Protein 4MHV (pdb70)

B-factor: mean 93.55, std 21.76, range [57.17, 167.99]

CATH classification: 1.10.150.50

Sequence (190 aa):
AVMSQALKATFSGFKKEQRRLGIPKNPWLWSEQQVCQWLLWATNEFSLVNVNLQRFGMNGQMLCNLGKERFLELAPDFVGDILWEHLEQMIKENMKAVMSQALKATFSGFKKEQRRLGIPKNPWLWSEQQVCQWLLWATNEFSLVNVNLQRFGMNNGQMLCNLGKERFLELAPDFVGDILWEHLEQMIKEN

Structure (mmCIF, N/CA/C/O backbone):
data_4MHV
#
_entry.id   4MHV
#
_cell.length_a   64.440
_cell.length_b   64.440
_cell.length_c   263.710
_cell.angle_alpha   90.00
_cell.angle_beta   90.00
_cell.angle_gamma   120.00
#
_symmetry.space_group_name_H-M   'P 61 2 2'
#
loop_
_entity.id
_entity.type
_entity.pdbx_description
1 polymer 'Protein C-ets-2'
2 non-polymer 'CALCIUM ION'
3 non-polymer GLYCEROL
4 non-polymer 'ACETATE ION'
5 water water
#
loop_
_atom_site.group_PDB
_atom_site.id
_atom_site.type_symbol
_atom_site.label_atom_id
_atom_site.label_alt_id
_atom_site.label_comp_id
_atom_site.label_asym_id
_atom_site.label_entity_id
_atom_site.label_seq_id
_atom_site.pdbx_PDB_ins_code
_atom_site.Cartn_x
_atom_site.Cartn_y
_atom_site.Cartn_z
_atom_site.occupancy
_atom_site.B_iso_or_equiv
_atom_site.auth_seq_id
_atom_site.auth_comp_id
_atom_site.auth_asym_id
_atom_site.auth_atom_id
_atom_site.pdbx_PDB_model_num
ATOM 1 N N . ALA A 1 4 ? 46.884 21.337 28.861 1.00 144.78 77 ALA A N 1
ATOM 2 C CA . ALA A 1 4 ? 48.290 21.461 29.245 1.00 147.43 77 ALA A CA 1
ATOM 3 C C . ALA A 1 4 ? 49.002 22.545 28.421 1.00 151.70 77 ALA A C 1
ATOM 4 O O . ALA A 1 4 ? 49.181 23.653 28.922 1.00 150.53 77 ALA A O 1
ATOM 6 N N . VAL A 1 5 ? 49.421 22.223 27.174 1.00 151.06 78 VAL A N 1
ATOM 7 C CA . VAL A 1 5 ? 50.062 23.160 26.246 1.00 152.26 78 VAL A CA 1
ATOM 8 C C . VAL A 1 5 ? 48.953 23.930 25.515 1.00 155.20 78 VAL A C 1
ATOM 9 O O . VAL A 1 5 ? 49.033 25.156 25.371 1.00 154.63 78 VAL A O 1
ATOM 11 N N . MET A 1 6 ? 47.887 23.198 25.112 1.00 153.85 79 MET A N 1
ATOM 12 C CA . MET A 1 6 ? 46.712 23.754 24.446 1.00 154.04 79 MET A CA 1
ATOM 13 C C . MET A 1 6 ? 45.966 24.643 25.416 1.00 157.43 79 MET A C 1
ATOM 14 O O . MET A 1 6 ? 45.593 25.744 25.034 1.00 156.86 79 MET A O 1
ATOM 16 N N . SER A 1 7 ? 45.775 24.190 26.674 1.00 154.11 80 SER A N 1
ATOM 17 C CA . SER A 1 7 ? 45.085 24.959 27.715 1.00 147.79 80 SER A CA 1
ATOM 18 C C . SER A 1 7 ? 45.808 26.268 28.050 1.00 151.13 80 SER A C 1
ATOM 19 O O . SER A 1 7 ? 45.149 27.291 28.232 1.00 146.11 80 SER A O 1
ATOM 22 N N . GLN A 1 8 ? 47.153 26.239 28.096 1.00 153.54 81 GLN A N 1
ATOM 23 C CA . GLN A 1 8 ? 47.995 27.405 28.371 1.00 154.85 81 GLN A CA 1
ATOM 24 C C . GLN A 1 8 ? 47.864 28.448 27.255 1.00 158.65 81 GLN A C 1
ATOM 25 O O . GLN A 1 8 ? 47.622 29.628 27.526 1.00 155.33 81 GLN A O 1
ATOM 27 N N . ALA A 1 9 ? 47.980 27.990 26.008 1.00 159.27 82 ALA A N 1
ATOM 28 C CA . ALA A 1 9 ? 47.899 28.821 24.822 1.00 160.50 82 ALA A CA 1
ATOM 29 C C . ALA A 1 9 ? 46.536 29.511 24.633 1.00 159.30 82 ALA A C 1
ATOM 30 O O . ALA A 1 9 ? 46.472 30.701 24.314 1.00 158.57 82 ALA A O 1
ATOM 32 N N . LEU A 1 10 ? 45.453 28.746 24.831 1.00 151.60 83 LEU A N 1
ATOM 33 C CA . LEU A 1 10 ? 44.088 29.229 24.665 1.00 145.35 83 LEU A CA 1
ATOM 34 C C . LEU A 1 10 ? 43.663 30.132 25.805 1.00 143.16 83 LEU A C 1
ATOM 35 O O . LEU A 1 10 ? 42.706 30.893 25.653 1.00 138.82 83 LEU A O 1
ATOM 37 N N . LYS A 1 11 ? 44.369 30.062 26.952 1.00 140.09 84 LYS A N 1
ATOM 38 C CA . LYS A 1 11 ? 44.132 30.901 28.132 1.00 135.56 84 LYS A CA 1
ATOM 39 C C . LYS A 1 11 ? 44.408 32.352 27.813 1.00 139.11 84 LYS A C 1
ATOM 40 O O . LYS A 1 11 ? 43.764 33.203 28.407 1.00 134.76 84 LYS A O 1
ATOM 42 N N . ALA A 1 12 ? 45.314 32.647 26.863 1.00 140.71 85 ALA A N 1
ATOM 43 C CA . ALA A 1 12 ? 45.623 34.016 26.436 1.00 142.74 85 ALA A CA 1
ATOM 44 C C . ALA A 1 12 ? 44.406 34.772 25.844 1.00 141.93 85 ALA A C 1
ATOM 45 O O . ALA A 1 12 ? 44.310 35.979 26.053 1.00 142.35 85 ALA A O 1
ATOM 47 N N . THR A 1 13 ? 43.495 34.078 25.105 1.00 133.70 86 THR A N 1
ATOM 48 C CA . THR A 1 13 ? 42.294 34.684 24.489 1.00 129.31 86 THR A CA 1
ATOM 49 C C . THR A 1 13 ? 41.217 35.039 25.524 1.00 124.92 86 THR A C 1
ATOM 50 O O . THR A 1 13 ? 40.334 35.839 25.226 1.00 122.42 86 THR A O 1
ATOM 54 N N . PHE A 1 14 ? 41.288 34.446 26.730 1.00 118.42 87 PHE A N 1
ATOM 55 C CA . PHE A 1 14 ? 40.361 34.725 27.848 1.00 112.12 87 PHE A CA 1
ATOM 56 C C . PHE A 1 14 ? 40.369 36.190 28.255 1.00 113.70 87 PHE A C 1
ATOM 57 O O . PHE A 1 14 ? 39.345 36.673 28.714 1.00 109.93 87 PHE A O 1
ATOM 65 N N . SER A 1 15 ? 41.509 36.900 28.042 1.00 113.79 88 SER A N 1
ATOM 66 C CA . SER A 1 15 ? 41.692 38.335 28.243 1.00 115.02 88 SER A CA 1
ATOM 67 C C . SER A 1 15 ? 40.618 39.118 27.461 1.00 117.36 88 SER A C 1
ATOM 68 O O . SER A 1 15 ? 40.163 40.154 27.941 1.00 117.47 88 SER A O 1
ATOM 71 N N . GLY A 1 16 ? 40.233 38.589 26.285 1.00 111.63 89 GLY A N 1
ATOM 72 C CA . GLY A 1 16 ? 39.220 39.128 25.386 1.00 109.88 89 GLY A CA 1
ATOM 73 C C . GLY A 1 16 ? 37.866 39.329 26.029 1.00 106.96 89 GLY A C 1
ATOM 74 O O . GLY A 1 16 ? 37.178 40.298 25.715 1.00 107.67 89 GLY A O 1
ATOM 75 N N . PHE A 1 17 ? 37.490 38.447 26.963 1.00 97.76 90 PHE A N 1
ATOM 76 C CA . PHE A 1 17 ? 36.217 38.533 27.651 1.00 92.76 90 PHE A CA 1
ATOM 77 C C . PHE A 1 17 ? 36.091 39.786 28.522 1.00 98.47 90 PHE A C 1
ATOM 78 O O . PHE A 1 17 ? 34.975 40.261 28.718 1.00 97.00 90 PHE A O 1
ATOM 86 N N . LYS A 1 18 ? 37.226 40.353 28.997 1.00 97.59 91 LYS A N 1
ATOM 87 C CA . LYS A 1 18 ? 37.253 41.582 29.798 1.00 98.69 91 LYS A CA 1
ATOM 88 C C . LYS A 1 18 ? 36.647 42.763 29.034 1.00 103.78 91 LYS A C 1
ATOM 89 O O . LYS A 1 18 ? 35.922 43.548 29.641 1.00 103.16 91 LYS A O 1
ATOM 93 N N . LYS A 1 19 ? 36.900 42.853 27.700 1.00 102.33 92 LYS A N 1
ATOM 94 C CA . LYS A 1 19 ? 36.344 43.875 26.796 1.00 104.94 92 LYS A CA 1
ATOM 95 C C . LYS A 1 19 ? 34.830 43.673 26.666 1.00 104.69 92 LYS A C 1
ATOM 96 O O . LYS A 1 19 ? 34.086 44.657 26.660 1.00 106.39 92 LYS A O 1
ATOM 98 N N . GLU A 1 20 ? 34.380 42.393 26.614 1.00 95.49 93 GLU A N 1
ATOM 99 C CA . GLU A 1 20 ? 32.972 41.989 26.551 1.00 91.39 93 GLU A CA 1
ATOM 100 C C . GLU A 1 20 ? 32.220 42.333 27.843 1.00 92.03 93 GLU A C 1
ATOM 101 O O . GLU A 1 20 ? 31.044 42.699 27.769 1.00 91.46 93 GLU A O 1
ATOM 107 N N . GLN A 1 21 ? 32.888 42.191 29.018 1.00 85.98 94 GLN A N 1
ATOM 108 C CA . GLN A 1 21 ? 32.317 42.488 30.335 1.00 83.44 94 GLN A CA 1
ATOM 109 C C . GLN A 1 21 ? 32.043 43.972 30.473 1.00 91.65 94 GLN A C 1
ATOM 110 O O . GLN A 1 21 ? 30.968 44.331 30.933 1.00 90.83 94 GLN A O 1
ATOM 116 N N . ARG A 1 22 ? 32.977 44.835 30.020 1.00 93.61 95 ARG A N 1
ATOM 117 C CA . ARG A 1 22 ? 32.810 46.295 30.026 1.00 98.70 95 ARG A CA 1
ATOM 118 C C . ARG A 1 22 ? 31.643 46.664 29.079 1.00 103.17 95 ARG A C 1
ATOM 119 O O . ARG A 1 22 ? 30.796 47.489 29.431 1.00 105.23 95 ARG A O 1
ATOM 127 N N . ARG A 1 23 ? 31.602 46.021 27.896 1.00 97.16 96 ARG A N 1
ATOM 128 C CA . ARG A 1 23 ? 30.606 46.203 26.841 1.00 97.54 96 ARG A CA 1
ATOM 129 C C . ARG A 1 23 ? 29.173 45.965 27.326 1.00 98.54 96 ARG A C 1
ATOM 130 O O . ARG A 1 23 ? 28.331 46.859 27.188 1.00 100.83 96 ARG A O 1
ATOM 138 N N . LEU A 1 24 ? 28.902 44.757 27.883 1.00 89.39 97 LEU A N 1
ATOM 139 C CA . LEU A 1 24 ? 27.570 44.322 28.330 1.00 85.53 97 LEU A CA 1
ATOM 140 C C . LEU A 1 24 ? 27.269 44.563 29.815 1.00 90.51 97 LEU A C 1
ATOM 141 O O . LEU A 1 24 ? 26.262 44.059 30.334 1.00 89.36 97 LEU A O 1
ATOM 146 N N . GLY A 1 25 ? 28.126 45.336 30.474 1.00 89.19 98 GLY A N 1
ATOM 147 C CA . GLY A 1 25 ? 27.995 45.646 31.895 1.00 89.43 98 GLY A CA 1
ATOM 148 C C . GLY A 1 25 ? 28.019 44.422 32.794 1.00 88.66 98 GLY A C 1
ATOM 149 O O . GLY A 1 25 ? 27.307 44.378 33.796 1.00 88.27 98 GLY A O 1
ATOM 150 N N . ILE A 1 26 ? 28.798 43.401 32.415 1.00 82.52 99 ILE A N 1
ATOM 151 C CA . ILE A 1 26 ? 28.939 42.174 33.192 1.00 79.05 99 ILE A CA 1
ATOM 152 C C . ILE A 1 26 ? 29.954 42.453 34.320 1.00 85.28 99 ILE A C 1
ATOM 153 O O . ILE A 1 26 ? 31.066 42.916 34.028 1.00 87.51 99 ILE A O 1
ATOM 158 N N . PRO A 1 27 ? 29.608 42.195 35.607 1.00 81.22 100 PRO A N 1
ATOM 159 C CA . PRO A 1 27 ? 30.599 42.421 36.678 1.00 82.51 100 PRO A CA 1
ATOM 160 C C . PRO A 1 27 ? 31.816 41.506 36.535 1.00 83.90 100 PRO A C 1
ATOM 161 O O . PRO A 1 27 ? 31.721 40.422 35.961 1.00 79.83 100 PRO A O 1
ATOM 165 N N . LYS A 1 28 ? 32.971 41.986 37.006 1.00 83.50 101 LYS A N 1
ATOM 166 C CA . LYS A 1 28 ? 34.242 41.274 36.923 1.00 83.58 101 LYS A CA 1
ATOM 167 C C . LYS A 1 28 ? 34.173 39.955 37.706 1.00 85.49 101 LYS A C 1
ATOM 168 O O . LYS A 1 28 ? 34.648 38.932 37.231 1.00 85.33 101 LYS A O 1
ATOM 172 N N . ASN A 1 29 ? 33.509 39.979 38.869 1.00 82.77 102 ASN A N 1
ATOM 173 C CA . ASN A 1 29 ? 33.324 38.835 39.769 1.00 79.27 102 ASN A CA 1
ATOM 174 C C . ASN A 1 29 ? 32.079 38.023 39.388 1.00 77.01 102 ASN A C 1
ATOM 175 O O . ASN A 1 29 ? 30.968 38.554 39.432 1.00 75.19 102 ASN A O 1
ATOM 180 N N . PRO A 1 30 ? 32.254 36.736 38.993 1.00 71.33 103 PRO A N 1
ATOM 181 C CA . PRO A 1 30 ? 31.100 35.933 38.562 1.00 68.79 103 PRO A CA 1
ATOM 182 C C . PRO A 1 30 ? 30.050 35.649 39.637 1.00 70.62 103 PRO A C 1
ATOM 183 O O . PRO A 1 30 ? 28.917 35.362 39.282 1.00 68.91 103 PRO A O 1
ATOM 187 N N . TRP A 1 31 ? 30.396 35.780 40.934 1.00 67.54 104 TRP A N 1
ATOM 188 C CA . TRP A 1 31 ? 29.471 35.556 42.045 1.00 67.33 104 TRP A CA 1
ATOM 189 C C . TRP A 1 31 ? 28.271 36.505 41.924 1.00 74.64 104 TRP A C 1
ATOM 190 O O . TRP A 1 31 ? 27.138 36.154 42.256 1.00 75.53 104 TRP A O 1
ATOM 201 N N . LEU A 1 32 ? 28.538 37.692 41.375 1.00 71.54 105 LEU A N 1
ATOM 202 C CA . LEU A 1 32 ? 27.593 38.768 41.191 1.00 71.28 105 LEU A CA 1
ATOM 203 C C . LEU A 1 32 ? 26.676 38.627 39.991 1.00 76.03 105 LEU A C 1
ATOM 204 O O . LEU A 1 32 ? 25.695 39.356 39.926 1.00 78.99 105 LEU A O 1
ATOM 209 N N . TRP A 1 33 ? 26.992 37.734 39.026 1.00 69.50 106 TRP A N 1
ATOM 210 C CA . TRP A 1 33 ? 26.251 37.569 37.778 1.00 66.09 106 TRP A CA 1
ATOM 211 C C . TRP A 1 33 ? 24.789 37.165 37.871 1.00 70.48 106 TRP A C 1
ATOM 212 O O . TRP A 1 33 ? 24.432 36.252 38.607 1.00 69.76 106 TRP A O 1
ATOM 223 N N . SER A 1 34 ? 23.960 37.770 37.001 1.00 69.84 107 SER A N 1
ATOM 224 C CA . SER A 1 34 ? 22.549 37.417 36.813 1.00 69.55 107 SER A CA 1
ATOM 225 C C . SER A 1 34 ? 22.522 36.161 35.909 1.00 71.09 107 SER A C 1
ATOM 226 O O . SER A 1 34 ? 23.565 35.773 35.355 1.00 69.17 107 SER A O 1
ATOM 229 N N . GLU A 1 35 ? 21.337 35.533 35.772 1.00 67.42 108 GLU A N 1
ATOM 230 C CA . GLU A 1 35 ? 21.124 34.371 34.907 1.00 65.99 108 GLU A CA 1
ATOM 231 C C . GLU A 1 35 ? 21.428 34.776 33.443 1.00 68.41 108 GLU A C 1
ATOM 232 O O . GLU A 1 35 ? 21.915 33.933 32.681 1.00 68.43 108 GLU A O 1
ATOM 238 N N . GLN A 1 36 ? 21.177 36.073 33.076 1.00 65.54 109 GLN A N 1
ATOM 239 C CA . GLN A 1 36 ? 21.416 36.634 31.725 1.00 65.29 109 GLN A CA 1
ATOM 240 C C . GLN A 1 36 ? 22.908 36.809 31.482 1.00 70.53 109 GLN A C 1
ATOM 241 O O . GLN A 1 36 ? 23.377 36.461 30.399 1.00 69.65 109 GLN A O 1
ATOM 247 N N . GLN A 1 37 ? 23.671 37.261 32.514 1.00 67.31 110 GLN A N 1
ATOM 248 C CA . GLN A 1 37 ? 25.120 37.452 32.407 1.00 66.25 110 GLN A CA 1
ATOM 249 C C . GLN A 1 37 ? 25.863 36.112 32.305 1.00 70.01 110 GLN A C 1
ATOM 250 O O . GLN A 1 37 ? 26.891 36.034 31.618 1.00 69.85 110 GLN A O 1
ATOM 256 N N . VAL A 1 38 ? 25.298 35.038 32.897 1.00 66.35 111 VAL A N 1
ATOM 257 C CA . VAL A 1 38 ? 25.846 33.682 32.743 1.00 65.65 111 VAL A CA 1
ATOM 258 C C . VAL A 1 38 ? 25.660 33.304 31.242 1.00 73.11 111 VAL A C 1
ATOM 259 O O . VAL A 1 38 ? 26.627 32.909 30.592 1.00 73.08 111 VAL A O 1
ATOM 263 N N . CYS A 1 39 ? 24.441 33.515 30.692 1.00 73.65 112 CYS A N 1
ATOM 264 C CA . CYS A 1 39 ? 24.106 33.273 29.278 1.00 76.50 112 CYS A CA 1
ATOM 265 C C . CYS A 1 39 ? 25.051 34.075 28.356 1.00 76.55 112 CYS A C 1
ATOM 266 O O . CYS A 1 39 ? 25.631 33.493 27.448 1.00 77.52 112 CYS A O 1
ATOM 269 N N . GLN A 1 40 ? 25.276 35.373 28.660 1.00 69.53 113 GLN A N 1
ATOM 270 C CA . GLN A 1 40 ? 26.174 36.253 27.913 1.00 69.26 113 GLN A CA 1
ATOM 271 C C . GLN A 1 40 ? 27.593 35.709 27.821 1.00 73.52 113 GLN A C 1
ATOM 272 O O . GLN A 1 40 ? 28.155 35.681 26.719 1.00 75.87 113 GLN A O 1
ATOM 278 N N . TRP A 1 41 ? 28.147 35.209 28.956 1.00 68.38 114 TRP A N 1
ATOM 279 C CA . TRP A 1 41 ? 29.477 34.597 29.009 1.00 67.87 114 TRP A CA 1
ATOM 280 C C . TRP A 1 41 ? 29.547 33.411 28.053 1.00 71.94 114 TRP A C 1
ATOM 281 O O . TRP A 1 41 ? 30.468 33.330 27.229 1.00 73.04 114 TRP A O 1
ATOM 292 N N . LEU A 1 42 ? 28.535 32.536 28.107 1.00 67.92 115 LEU A N 1
ATOM 293 C CA . LEU A 1 42 ? 28.440 31.371 27.234 1.00 69.34 115 LEU A CA 1
ATOM 294 C C . LEU A 1 42 ? 28.242 31.731 25.763 1.00 77.54 115 LEU A C 1
ATOM 295 O O . LEU A 1 42 ? 28.695 30.981 24.881 1.00 81.06 115 LEU A O 1
ATOM 300 N N . LEU A 1 43 ? 27.596 32.885 25.480 1.00 73.65 116 LEU A N 1
ATOM 301 C CA . LEU A 1 43 ? 27.396 33.331 24.095 1.00 75.06 116 LEU A CA 1
ATOM 302 C C . LEU A 1 43 ? 28.705 33.878 23.543 1.00 80.57 116 LEU A C 1
ATOM 303 O O . LEU A 1 43 ? 28.978 33.689 22.364 1.00 81.99 116 LEU A O 1
ATOM 308 N N . TRP A 1 44 ? 29.510 34.566 24.396 1.00 77.95 117 TRP A N 1
ATOM 309 C CA . TRP A 1 44 ? 30.816 35.116 24.012 1.00 81.35 117 TRP A CA 1
ATOM 310 C C . TRP A 1 44 ? 31.721 33.964 23.575 1.00 88.28 117 TRP A C 1
ATOM 311 O O . TRP A 1 44 ? 32.318 34.031 22.504 1.00 93.23 117 TRP A O 1
ATOM 322 N N . ALA A 1 45 ? 31.732 32.880 24.356 1.00 82.08 118 ALA A N 1
ATOM 323 C CA . ALA A 1 45 ? 32.515 31.677 24.105 1.00 83.19 118 ALA A CA 1
ATOM 324 C C . ALA A 1 45 ? 32.027 30.936 22.860 1.00 89.46 118 ALA A C 1
ATOM 325 O O . ALA A 1 45 ? 32.857 30.465 22.074 1.00 94.02 118 ALA A O 1
ATOM 327 N N . THR A 1 46 ? 30.697 30.856 22.652 1.00 83.16 119 THR A N 1
ATOM 328 C CA . THR A 1 46 ? 30.091 30.230 21.454 1.00 84.88 119 THR A CA 1
ATOM 329 C C . THR A 1 46 ? 30.626 30.933 20.173 1.00 91.84 119 THR A C 1
ATOM 330 O O . THR A 1 46 ? 31.005 30.265 19.201 1.00 94.14 119 THR A O 1
ATOM 334 N N . ASN A 1 47 ? 30.690 32.268 20.197 1.00 87.36 120 ASN A N 1
ATOM 335 C CA . ASN A 1 47 ? 31.224 33.002 19.072 1.00 91.36 120 ASN A CA 1
ATOM 336 C C . ASN A 1 47 ? 32.754 32.878 18.939 1.00 102.15 120 ASN A C 1
ATOM 337 O O . ASN A 1 47 ? 33.255 32.567 17.853 1.00 107.93 120 ASN A O 1
ATOM 342 N N . GLU A 1 48 ? 33.478 33.131 20.047 1.00 98.42 121 GLU A N 1
ATOM 343 C CA . GLU A 1 48 ? 34.933 33.113 20.166 1.00 101.51 121 GLU A CA 1
ATOM 344 C C . GLU A 1 48 ? 35.566 31.796 19.718 1.00 109.70 121 GLU A C 1
ATOM 345 O O . GLU A 1 48 ? 36.595 31.811 19.033 1.00 113.58 121 GLU A O 1
ATOM 351 N N . PHE A 1 49 ? 34.948 30.667 20.103 1.00 104.03 122 PHE A N 1
ATOM 352 C CA . PHE A 1 49 ? 35.477 29.343 19.838 1.00 106.54 122 PHE A CA 1
ATOM 353 C C . PHE A 1 49 ? 34.608 28.542 18.859 1.00 112.31 122 PHE A C 1
ATOM 354 O O . PHE A 1 49 ? 34.825 27.349 18.676 1.00 115.88 122 PHE A O 1
ATOM 362 N N . SER A 1 50 ? 33.679 29.221 18.160 1.00 108.08 123 SER A N 1
ATOM 363 C CA . SER A 1 50 ? 32.773 28.657 17.137 1.00 109.61 123 SER A CA 1
ATOM 364 C C . SER A 1 50 ? 32.060 27.390 17.586 1.00 114.37 123 SER A C 1
ATOM 365 O O . SER A 1 50 ? 32.264 26.322 17.008 1.00 119.94 123 SER A O 1
ATOM 368 N N . LEU A 1 51 ? 31.154 27.530 18.553 1.00 105.16 124 LEU A N 1
ATOM 369 C CA . LEU A 1 51 ? 30.400 26.404 19.101 1.00 104.38 124 LEU A CA 1
ATOM 370 C C . LEU A 1 51 ? 29.001 26.311 18.521 1.00 111.42 124 LEU A C 1
ATOM 371 O O . LEU A 1 51 ? 28.503 27.282 17.945 1.00 111.56 124 LEU A O 1
ATOM 376 N N . VAL A 1 52 ? 28.401 25.120 18.578 1.00 111.85 125 VAL A N 1
ATOM 377 C CA . VAL A 1 52 ? 27.047 24.904 18.054 1.00 113.35 125 VAL A CA 1
ATOM 378 C C . VAL A 1 52 ? 26.143 24.346 19.142 1.00 118.03 125 VAL A C 1
ATOM 379 O O . VAL A 1 52 ? 24.922 24.306 18.962 1.00 117.69 125 VAL A O 1
ATOM 383 N N . ASN A 1 53 ? 26.733 23.938 20.285 1.00 115.44 126 ASN A N 1
ATOM 384 C CA . ASN A 1 53 ? 25.934 23.446 21.394 1.00 114.42 126 ASN A CA 1
ATOM 385 C C . ASN A 1 53 ? 26.567 23.601 22.720 1.00 115.18 126 ASN A C 1
ATOM 386 O O . ASN A 1 53 ? 27.103 22.650 23.277 1.00 117.60 126 ASN A O 1
ATOM 391 N N . VAL A 1 54 ? 26.441 24.785 23.276 1.00 107.22 127 VAL A N 1
ATOM 392 C CA . VAL A 1 54 ? 26.748 24.970 24.674 1.00 103.65 127 VAL A CA 1
ATOM 393 C C . VAL A 1 54 ? 25.344 24.635 25.186 1.00 108.27 127 VAL A C 1
ATOM 394 O O . VAL A 1 54 ? 24.341 25.010 24.541 1.00 108.15 127 VAL A O 1
ATOM 398 N N . ASN A 1 55 ? 25.269 23.821 26.236 1.00 105.75 128 ASN A N 1
ATOM 399 C CA . ASN A 1 55 ? 23.988 23.399 26.789 1.00 105.90 128 ASN A CA 1
ATOM 400 C C . ASN A 1 55 ? 23.377 24.583 27.559 1.00 101.20 128 ASN A C 1
ATOM 401 O O . ASN A 1 55 ? 23.334 24.568 28.783 1.00 99.61 128 ASN A O 1
ATOM 406 N N . LEU A 1 56 ? 22.919 25.619 26.822 1.00 92.54 129 LEU A N 1
ATOM 407 C CA . LEU A 1 56 ? 22.339 26.837 27.393 1.00 87.26 129 LEU A CA 1
ATOM 408 C C . LEU A 1 56 ? 21.164 26.560 28.336 1.00 92.79 129 LEU A C 1
ATOM 409 O O . LEU A 1 56 ? 21.053 27.212 29.368 1.00 89.72 129 LEU A O 1
ATOM 414 N N . GLN A 1 57 ? 20.328 25.559 28.026 1.00 93.42 130 GLN A N 1
ATOM 415 C CA . GLN A 1 57 ? 19.215 25.173 28.891 1.00 94.92 130 GLN A CA 1
ATOM 416 C C . GLN A 1 57 ? 19.699 24.615 30.233 1.00 99.30 130 GLN A C 1
ATOM 417 O O . GLN A 1 57 ? 19.011 24.775 31.235 1.00 99.69 130 GLN A O 1
ATOM 423 N N . ARG A 1 58 ? 20.913 24.027 30.267 1.00 97.17 131 ARG A N 1
ATOM 424 C CA . ARG A 1 58 ? 21.534 23.457 31.478 1.00 98.08 131 ARG A CA 1
ATOM 425 C C . ARG A 1 58 ? 22.181 24.529 32.379 1.00 98.39 131 ARG A C 1
ATOM 426 O O . ARG A 1 58 ? 22.522 24.245 33.537 1.00 98.68 131 ARG A O 1
ATOM 429 N N . PHE A 1 59 ? 22.348 25.753 31.842 1.00 91.77 132 PHE A N 1
ATOM 430 C CA . PHE A 1 59 ? 22.967 26.885 32.537 1.00 88.37 132 PHE A CA 1
ATOM 431 C C . PHE A 1 59 ? 21.983 28.040 32.805 1.00 90.60 132 PHE A C 1
ATOM 432 O O . PHE A 1 59 ? 22.376 29.213 32.813 1.00 89.32 132 PHE A O 1
ATOM 440 N N . GLY A 1 60 ? 20.718 27.693 33.054 1.00 86.71 133 GLY A N 1
ATOM 441 C CA . GLY A 1 60 ? 19.679 28.651 33.411 1.00 84.70 133 GLY A CA 1
ATOM 442 C C . GLY A 1 60 ? 19.811 28.921 34.893 1.00 86.17 133 GLY A C 1
ATOM 443 O O . GLY A 1 60 ? 18.980 28.471 35.691 1.00 89.14 133 GLY A O 1
ATOM 444 N N . MET A 1 61 ? 20.908 29.601 35.274 1.00 76.94 134 MET A N 1
ATOM 445 C CA . MET A 1 61 ? 21.245 29.871 36.665 1.00 75.50 134 MET A CA 1
ATOM 446 C C . MET A 1 61 ? 21.996 31.169 36.848 1.00 77.17 134 MET A C 1
ATOM 447 O O . MET A 1 61 ? 22.592 31.687 35.897 1.00 78.22 134 MET A O 1
ATOM 452 N N . ASN A 1 62 ? 21.979 31.656 38.084 1.00 70.84 135 ASN A N 1
ATOM 453 C CA . ASN A 1 62 ? 22.646 32.822 38.635 1.00 70.82 135 ASN A CA 1
ATOM 454 C C . ASN A 1 62 ? 24.174 32.510 38.661 1.00 74.09 135 ASN A C 1
ATOM 455 O O . ASN A 1 62 ? 24.577 31.335 38.643 1.00 73.63 135 ASN A O 1
ATOM 460 N N . GLY A 1 63 ? 24.990 33.552 38.830 1.00 69.30 136 GLY A N 1
ATOM 461 C CA . GLY A 1 63 ? 26.429 33.425 39.004 1.00 67.10 136 GLY A CA 1
ATOM 462 C C . GLY A 1 63 ? 26.786 32.759 40.317 1.00 71.92 136 GLY A C 1
ATOM 463 O O . GLY A 1 63 ? 27.874 32.207 40.445 1.00 72.54 136 GLY A O 1
ATOM 464 N N . GLN A 1 64 ? 25.878 32.775 41.305 1.00 69.70 137 GLN A N 1
ATOM 465 C CA . GLN A 1 64 ? 26.112 32.117 42.596 1.00 70.46 137 GLN A CA 1
ATOM 466 C C . GLN A 1 64 ? 26.078 30.607 42.431 1.00 76.76 137 GLN A C 1
ATOM 467 O O . GLN A 1 64 ? 26.961 29.927 42.949 1.00 78.20 137 GLN A O 1
ATOM 473 N N . MET A 1 65 ? 25.116 30.096 41.639 1.00 75.57 138 MET A N 1
ATOM 474 C CA . MET A 1 65 ? 24.960 28.678 41.329 1.00 78.09 138 MET A CA 1
ATOM 475 C C . MET A 1 65 ? 26.124 28.180 40.487 1.00 78.19 138 MET A C 1
ATOM 476 O O . MET A 1 65 ? 26.645 27.093 40.750 1.00 78.89 138 MET A O 1
ATOM 481 N N . LEU A 1 66 ? 26.525 28.986 39.483 1.00 71.41 139 LEU A N 1
ATOM 482 C CA . LEU A 1 66 ? 27.641 28.730 38.569 1.00 69.27 139 LEU A CA 1
ATOM 483 C C . LEU A 1 66 ? 28.912 28.558 39.379 1.00 73.86 139 LEU A C 1
ATOM 484 O O . LEU A 1 66 ? 29.578 27.529 39.250 1.00 76.25 139 LEU A O 1
ATOM 489 N N . CYS A 1 67 ? 29.190 29.511 40.294 1.00 70.32 140 CYS A N 1
ATOM 490 C CA . CYS A 1 67 ? 30.343 29.464 41.219 1.00 71.37 140 CYS A CA 1
ATOM 491 C C . CYS A 1 67 ? 30.293 28.290 42.171 1.00 75.49 140 CYS A C 1
ATOM 492 O O . CYS A 1 67 ? 31.350 27.820 42.616 1.00 77.23 140 CYS A O 1
ATOM 495 N N . ASN A 1 68 ? 29.074 27.837 42.514 1.00 73.65 141 ASN A N 1
ATOM 496 C CA . ASN A 1 68 ? 28.863 26.739 43.461 1.00 77.70 141 ASN A CA 1
ATOM 497 C C . ASN A 1 68 ? 29.005 25.335 42.839 1.00 87.01 141 ASN A C 1
ATOM 498 O O . ASN A 1 68 ? 29.140 24.361 43.576 1.00 90.62 141 ASN A O 1
ATOM 503 N N . LEU A 1 69 ? 28.998 25.231 41.499 1.00 85.06 142 LEU A N 1
ATOM 504 C CA . LEU A 1 69 ? 29.204 23.959 40.814 1.00 87.88 142 LEU A CA 1
ATOM 505 C C . LEU A 1 69 ? 30.716 23.783 40.862 1.00 96.34 142 LEU A C 1
ATOM 506 O O . LEU A 1 69 ? 31.472 24.756 40.683 1.00 96.00 142 LEU A O 1
ATOM 511 N N . GLY A 1 70 ? 31.144 22.567 41.073 1.00 95.17 143 GLY A N 1
ATOM 512 C CA . GLY A 1 70 ? 32.558 22.243 41.029 1.00 96.45 143 GLY A CA 1
ATOM 513 C C . GLY A 1 70 ? 32.930 21.799 39.629 1.00 101.81 143 GLY A C 1
ATOM 514 O O . GLY A 1 70 ? 32.055 21.741 38.758 1.00 102.31 143 GLY A O 1
ATOM 515 N N . LYS A 1 71 ? 34.219 21.465 39.403 1.00 98.98 144 LYS A N 1
ATOM 516 C CA . LYS A 1 71 ? 34.730 21.022 38.110 1.00 99.59 144 LYS A CA 1
ATOM 517 C C . LYS A 1 71 ? 33.892 19.865 37.548 1.00 107.88 144 LYS A C 1
ATOM 518 O O . LYS A 1 71 ? 33.473 19.921 36.395 1.00 106.44 144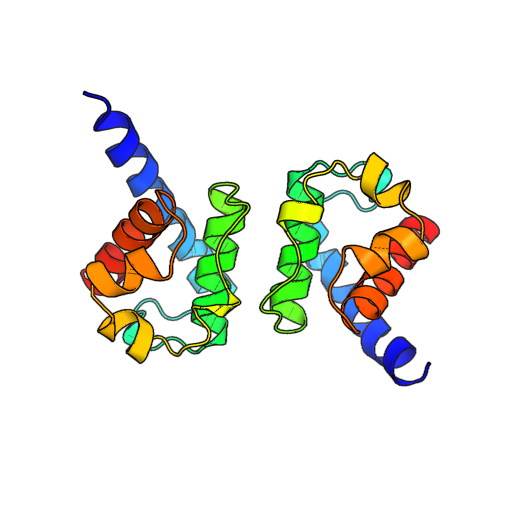 LYS A O 1
ATOM 524 N N . GLU A 1 72 ? 33.607 18.851 38.395 1.00 109.98 145 GLU A N 1
ATOM 525 C CA . GLU A 1 72 ? 32.846 17.645 38.059 1.00 114.02 145 GLU A CA 1
ATOM 526 C C . GLU A 1 72 ? 31.447 17.945 37.512 1.00 114.21 145 GLU A C 1
ATOM 527 O O . GLU A 1 72 ? 31.132 17.489 36.411 1.00 115.03 145 GLU A O 1
ATOM 529 N N . ARG A 1 73 ? 30.620 18.713 38.255 1.00 107.11 146 ARG A N 1
ATOM 530 C CA . ARG A 1 73 ? 29.281 19.002 37.762 1.00 105.53 146 ARG A CA 1
ATOM 531 C C . ARG A 1 73 ? 29.330 19.882 36.498 1.00 103.20 146 ARG A C 1
ATOM 532 O O . ARG A 1 73 ? 28.624 19.579 35.528 1.00 104.57 146 ARG A O 1
ATOM 540 N N . PHE A 1 74 ? 30.223 20.900 36.480 1.00 91.97 147 PHE A N 1
ATOM 541 C CA . PHE A 1 74 ? 30.376 21.784 35.336 1.00 86.59 147 PHE A CA 1
ATOM 542 C C . PHE A 1 74 ? 30.632 21.000 34.041 1.00 94.86 147 PHE A C 1
ATOM 543 O O . PHE A 1 74 ? 29.925 21.223 33.056 1.00 93.90 147 PHE A O 1
ATOM 551 N N . LEU A 1 75 ? 31.614 20.069 34.052 1.00 96.17 148 LEU A N 1
ATOM 552 C CA . LEU A 1 75 ? 32.019 19.294 32.874 1.00 99.72 148 LEU A CA 1
ATOM 553 C C . LEU A 1 75 ? 30.952 18.344 32.337 1.00 107.99 148 LEU A C 1
ATOM 554 O O . LEU A 1 75 ? 30.917 18.106 31.118 1.00 109.19 148 LEU A O 1
ATOM 559 N N . GLU A 1 76 ? 30.072 17.826 33.218 1.00 106.60 149 GLU A N 1
ATOM 560 C CA . GLU A 1 76 ? 28.960 16.957 32.807 1.00 110.79 149 GLU A CA 1
ATOM 561 C C . GLU A 1 76 ? 27.981 17.790 31.957 1.00 112.09 149 GLU A C 1
ATOM 562 O O . GLU A 1 76 ? 27.630 17.383 30.843 1.00 113.84 149 GLU A O 1
ATOM 568 N N . LEU A 1 77 ? 27.617 18.990 32.478 1.00 103.18 150 LEU A N 1
ATOM 569 C CA . LEU A 1 77 ? 26.711 19.969 31.891 1.00 99.48 150 LEU A CA 1
ATOM 570 C C . LEU A 1 77 ? 27.21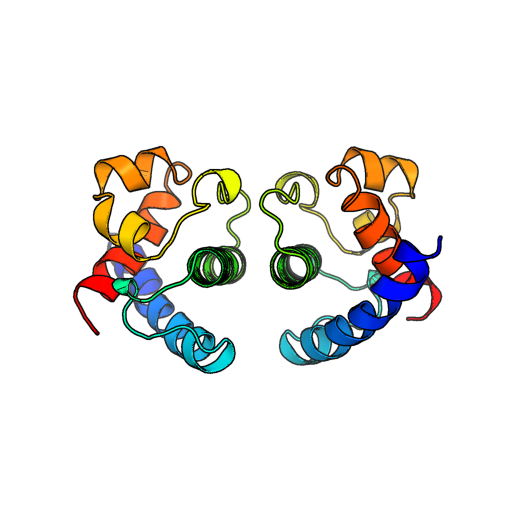3 20.591 30.582 1.00 101.60 150 LEU A C 1
ATOM 571 O O . LEU A 1 77 ? 26.427 20.763 29.648 1.00 101.38 150 LEU A O 1
ATOM 576 N N . ALA A 1 78 ? 28.488 20.995 30.547 1.00 96.35 151 ALA A N 1
ATOM 577 C CA . ALA A 1 78 ? 29.120 21.624 29.394 1.00 95.31 151 ALA A CA 1
ATOM 578 C C . ALA A 1 78 ? 29.506 20.585 28.335 1.00 107.28 151 ALA A C 1
ATOM 579 O O . ALA A 1 78 ? 29.668 19.402 28.681 1.00 113.15 151 ALA A O 1
ATOM 581 N N . PRO A 1 79 ? 29.680 20.985 27.044 1.00 104.09 152 PRO A N 1
ATOM 582 C CA . PRO A 1 79 ? 30.034 19.985 26.022 1.00 109.71 152 PRO A CA 1
ATOM 583 C C . PRO A 1 79 ? 31.480 19.506 26.114 1.00 118.47 152 PRO A C 1
ATOM 584 O O . PRO A 1 79 ? 32.320 20.184 26.693 1.00 115.79 152 PRO A O 1
ATOM 588 N N . ASP A 1 80 ? 31.750 18.313 25.573 1.00 122.62 153 ASP A N 1
ATOM 589 C CA . ASP A 1 80 ? 33.059 17.660 25.585 1.00 127.55 153 ASP A CA 1
ATOM 590 C C . ASP A 1 80 ? 34.151 18.567 25.001 1.00 130.06 153 ASP A C 1
ATOM 591 O O . ASP A 1 80 ? 33.915 19.263 24.005 1.00 128.36 153 ASP A O 1
ATOM 596 N N . PHE A 1 81 ? 35.326 18.590 25.680 1.00 126.19 154 PHE A N 1
ATOM 597 C CA . PHE A 1 81 ? 36.526 19.408 25.418 1.00 124.29 154 PHE A CA 1
ATOM 598 C C . PHE A 1 81 ? 36.299 20.898 25.681 1.00 118.57 154 PHE A C 1
ATOM 599 O O . PHE A 1 81 ? 37.173 21.558 26.237 1.00 116.13 154 PHE A O 1
ATOM 607 N N . VAL A 1 82 ? 35.148 21.417 25.235 1.00 110.62 155 VAL A N 1
ATOM 608 C CA . VAL A 1 82 ? 34.711 22.804 25.396 1.00 104.54 155 VAL A CA 1
ATOM 609 C C . VAL A 1 82 ? 34.551 23.108 26.876 1.00 102.46 155 VAL A C 1
ATOM 610 O O . VAL A 1 82 ? 34.988 24.169 27.303 1.00 98.41 155 VAL A O 1
ATOM 614 N N . GLY A 1 83 ? 33.951 22.170 27.625 1.00 99.77 156 GLY A N 1
ATOM 615 C CA . GLY A 1 83 ? 33.771 22.275 29.068 1.00 96.87 156 GLY A CA 1
ATOM 616 C C . GLY A 1 83 ? 35.073 22.529 29.792 1.00 101.91 156 GLY A C 1
ATOM 617 O O . GLY A 1 83 ? 35.110 23.343 30.705 1.00 99.58 156 GLY A O 1
ATOM 618 N N . ASP A 1 84 ? 36.155 21.860 29.365 1.00 103.12 157 ASP A N 1
ATOM 619 C CA . ASP A 1 84 ? 37.505 21.996 29.919 1.00 104.11 157 ASP A CA 1
ATOM 620 C C . ASP A 1 84 ? 38.017 23.420 29.678 1.00 103.46 157 ASP A C 1
ATOM 621 O O . ASP A 1 84 ? 38.601 24.010 30.584 1.00 101.23 157 ASP A O 1
ATOM 626 N N . ILE A 1 85 ? 37.761 23.982 28.475 1.00 99.54 158 ILE A N 1
ATOM 627 C CA . ILE A 1 85 ? 38.120 25.353 28.114 1.00 98.78 158 ILE A CA 1
ATOM 628 C C . ILE A 1 85 ? 37.326 26.330 29.008 1.00 96.34 158 ILE A C 1
ATOM 629 O O . ILE A 1 85 ? 37.942 27.171 29.651 1.00 96.08 158 ILE A O 1
ATOM 634 N N . LEU A 1 86 ? 35.985 26.198 29.066 1.00 87.34 159 LEU A N 1
ATOM 635 C CA . LEU A 1 86 ? 35.111 27.072 29.852 1.00 81.81 159 LEU A CA 1
ATOM 636 C C . LEU A 1 86 ? 3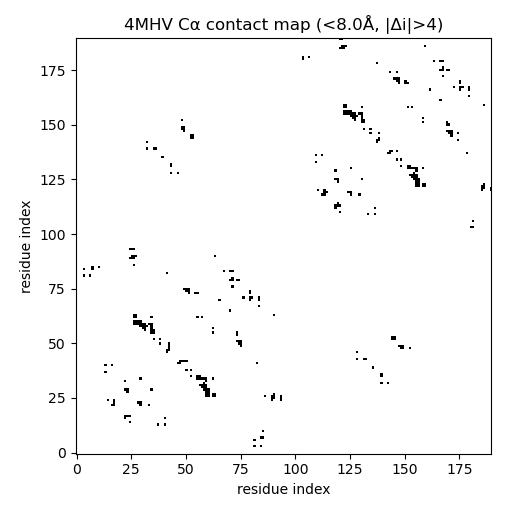5.427 27.036 31.338 1.00 83.38 159 LEU A C 1
ATOM 637 O O . LEU A 1 86 ? 35.446 28.084 31.974 1.00 79.48 159 LEU A O 1
ATOM 642 N N . TRP A 1 87 ? 35.708 25.841 31.874 1.00 83.27 160 TRP A N 1
ATOM 643 C CA . TRP A 1 87 ? 36.080 25.658 33.270 1.00 83.04 160 TRP A CA 1
ATOM 644 C C . TRP A 1 87 ? 37.339 26.433 33.649 1.00 88.58 160 TRP A C 1
ATOM 645 O O . TRP A 1 87 ? 37.377 27.033 34.724 1.00 88.16 160 TRP A O 1
ATOM 656 N N . GLU A 1 88 ? 38.354 26.404 32.775 1.00 86.86 161 GLU A N 1
ATOM 657 C CA . GLU A 1 88 ? 39.641 27.084 32.919 1.00 88.62 161 GLU A CA 1
ATOM 658 C C . GLU A 1 88 ? 39.450 28.581 33.031 1.00 89.89 161 GLU A C 1
ATOM 659 O O . GLU A 1 88 ? 40.094 29.222 33.854 1.00 92.18 161 GLU A O 1
ATOM 665 N N . HIS A 1 89 ? 38.532 29.123 32.234 1.00 82.99 162 HIS A N 1
ATOM 666 C CA . HIS A 1 89 ? 38.164 30.531 32.214 1.00 79.42 162 HIS A CA 1
ATOM 667 C C . HIS A 1 89 ? 37.389 30.882 33.462 1.00 80.44 162 HIS A C 1
ATOM 668 O O . HIS A 1 89 ? 37.756 31.839 34.133 1.00 81.24 162 HIS A O 1
ATOM 675 N N . LEU A 1 90 ? 36.331 30.112 33.778 1.00 74.43 163 LEU A N 1
ATOM 676 C CA . LEU A 1 90 ? 35.510 30.329 34.953 1.00 72.26 163 LEU A CA 1
ATOM 677 C C . LEU A 1 90 ? 36.338 30.294 36.239 1.00 78.17 163 LEU A C 1
ATOM 678 O O . LEU A 1 90 ? 36.229 31.219 37.047 1.00 77.64 163 LEU A O 1
ATOM 683 N N . GLU A 1 91 ? 37.183 29.266 36.414 1.00 78.33 164 GLU A N 1
ATOM 684 C CA . GLU A 1 91 ? 37.967 29.159 37.635 1.00 80.74 164 GLU A CA 1
ATOM 685 C C . GLU A 1 91 ? 39.011 30.269 37.756 1.00 83.69 164 GLU A C 1
ATOM 686 O O . GLU A 1 91 ? 39.255 30.728 38.868 1.00 84.01 164 GLU A O 1
ATOM 692 N N . GLN A 1 92 ? 39.538 30.765 36.635 1.00 79.57 165 GLN A N 1
ATOM 693 C CA . GLN A 1 92 ? 40.480 31.881 36.650 1.00 80.15 165 GLN A CA 1
ATOM 694 C C . GLN A 1 92 ? 39.759 33.160 37.095 1.00 79.37 165 GLN A C 1
ATOM 695 O O . GLN A 1 92 ? 40.291 33.896 37.913 1.00 81.03 165 GLN A O 1
ATOM 701 N N . MET A 1 93 ? 38.541 33.399 36.592 1.00 72.25 166 MET A N 1
ATOM 702 C CA . MET A 1 93 ? 37.744 34.584 36.931 1.00 70.96 166 MET A CA 1
ATOM 703 C C . MET A 1 93 ? 37.327 34.576 38.390 1.00 76.73 166 MET A C 1
ATOM 704 O O . MET A 1 93 ? 37.282 35.641 39.012 1.00 78.83 166 MET A O 1
ATOM 709 N N . ILE A 1 94 ? 37.010 33.388 38.941 1.00 72.07 167 ILE A N 1
ATOM 710 C CA . ILE A 1 94 ? 36.611 33.271 40.356 1.00 70.57 167 ILE A CA 1
ATOM 711 C C . ILE A 1 94 ? 37.816 33.533 41.233 1.00 78.75 167 ILE A C 1
ATOM 712 O O . ILE A 1 94 ? 37.696 34.227 42.246 1.00 82.30 167 ILE A O 1
ATOM 717 N N . LYS A 1 95 ? 38.973 32.978 40.849 1.00 76.09 168 LYS A N 1
ATOM 718 C CA . LYS A 1 95 ? 40.209 33.094 41.620 1.00 78.45 168 LYS A CA 1
ATOM 719 C C . LYS A 1 95 ? 40.744 34.511 41.621 1.00 83.45 168 LYS A C 1
ATOM 720 O O . LYS A 1 95 ? 41.142 35.011 42.674 1.00 84.96 168 LYS A O 1
ATOM 726 N N . GLU A 1 96 ? 40.768 35.147 40.443 1.00 79.90 169 GLU A N 1
ATOM 727 C CA . GLU A 1 96 ? 41.353 36.464 40.273 1.00 81.78 169 GLU A CA 1
ATOM 728 C C . GLU A 1 96 ? 40.380 37.587 40.504 1.00 85.21 169 GLU A C 1
ATOM 729 O O . GLU A 1 96 ? 40.816 38.588 41.052 1.00 87.06 169 GLU A O 1
ATOM 735 N N . ASN A 1 97 ? 39.118 37.506 40.103 1.00 80.78 170 ASN A N 1
ATOM 736 C CA . ASN A 1 97 ? 38.225 38.648 40.343 1.00 105.40 170 ASN A CA 1
ATOM 737 C C . ASN A 1 97 ? 36.922 38.234 40.963 1.00 102.98 170 ASN A C 1
ATOM 738 O O . ASN A 1 97 ? 36.866 38.124 42.171 1.00 73.24 170 ASN A O 1
ATOM 743 N N . MET B 1 2 ? -6.322 43.980 19.389 1.00 106.75 75 MET B N 1
ATOM 744 C CA . MET B 1 2 ? -5.780 42.673 19.762 1.00 104.75 75 MET B CA 1
ATOM 745 C C . MET B 1 2 ? -4.404 42.837 20.402 1.00 105.86 75 MET B C 1
ATOM 746 O O . MET B 1 2 ? -4.023 43.951 20.758 1.00 105.56 75 MET B O 1
ATOM 748 N N . LYS B 1 3 ? -3.666 41.715 20.565 1.00 99.75 76 LYS B N 1
ATOM 749 C CA . LYS B 1 3 ? -2.252 41.673 20.948 1.00 92.78 76 LYS B CA 1
ATOM 750 C C . LYS B 1 3 ? -1.414 41.414 19.651 1.00 90.92 76 LYS B C 1
ATOM 751 O O . LYS B 1 3 ? -0.684 40.430 19.474 1.00 85.72 76 LYS B O 1
ATOM 757 N N . ALA B 1 4 ? -1.712 42.314 18.683 1.00 87.35 77 ALA B N 1
ATOM 758 C CA . ALA B 1 4 ? -1.064 42.589 17.420 1.00 84.65 77 ALA B CA 1
ATOM 759 C C . ALA B 1 4 ? -0.117 43.708 17.854 1.00 86.00 77 ALA B C 1
ATOM 760 O O . ALA B 1 4 ? 0.933 43.931 17.242 1.00 83.41 77 ALA B O 1
ATOM 762 N N . VAL B 1 5 ? -0.499 44.377 18.977 1.00 82.76 78 VAL B N 1
ATOM 763 C CA . VAL B 1 5 ? 0.266 45.393 19.701 1.00 81.27 78 VAL B CA 1
ATOM 764 C C . VAL B 1 5 ? 1.586 44.750 20.122 1.00 84.10 78 VAL B C 1
ATOM 765 O O . VAL B 1 5 ? 2.624 45.374 19.956 1.00 83.45 78 VAL B O 1
ATOM 769 N N . MET B 1 6 ? 1.548 43.492 20.598 1.00 80.15 79 MET B N 1
ATOM 770 C CA . MET B 1 6 ? 2.732 42.725 20.993 1.00 76.93 79 MET B CA 1
ATOM 771 C C . MET B 1 6 ? 3.608 42.436 19.782 1.00 78.77 79 MET B C 1
ATOM 772 O O . MET B 1 6 ? 4.827 42.635 19.849 1.00 76.96 79 MET B O 1
ATOM 777 N N . SER B 1 7 ? 2.981 41.999 18.669 1.00 75.63 80 SER B N 1
ATOM 778 C CA . SER B 1 7 ? 3.692 41.701 17.424 1.00 73.36 80 SER B CA 1
ATOM 779 C C . SER B 1 7 ? 4.386 42.927 16.826 1.00 74.99 80 SER B C 1
ATOM 780 O O . SER B 1 7 ? 5.528 42.817 16.356 1.00 74.09 80 SER B O 1
ATOM 783 N N . GLN B 1 8 ? 3.703 44.089 16.874 1.00 71.26 81 GLN B N 1
ATOM 784 C CA . GLN B 1 8 ? 4.214 45.365 16.378 1.00 71.22 81 GLN B CA 1
ATOM 785 C C . GLN B 1 8 ? 5.411 45.829 17.195 1.00 74.33 81 GLN B C 1
ATOM 786 O O . GLN B 1 8 ? 6.421 46.211 16.624 1.00 74.73 81 GLN B O 1
ATOM 792 N N . ALA B 1 9 ? 5.304 45.758 18.527 1.00 69.73 82 ALA B N 1
ATOM 793 C CA . ALA B 1 9 ? 6.321 46.152 19.504 1.00 67.81 82 ALA B CA 1
ATOM 794 C C . ALA B 1 9 ? 7.572 45.314 19.397 1.00 68.92 82 ALA B C 1
ATOM 795 O O . ALA B 1 9 ? 8.664 45.874 19.432 1.00 69.18 82 ALA B O 1
ATOM 797 N N . LEU B 1 10 ? 7.432 43.993 19.246 1.00 63.43 83 LEU B N 1
ATOM 798 C CA . LEU B 1 10 ? 8.588 43.126 19.128 1.00 61.43 83 LEU B CA 1
ATOM 799 C C . LEU B 1 10 ? 9.314 43.311 17.794 1.00 62.07 83 LEU B C 1
ATOM 800 O O . LEU B 1 10 ? 10.533 43.276 17.777 1.00 60.78 83 LEU B O 1
ATOM 805 N N . LYS B 1 11 ? 8.574 43.607 16.723 1.00 58.02 84 LYS B N 1
ATOM 806 C CA . LYS B 1 11 ? 9.149 43.851 15.413 1.00 57.17 84 LYS B CA 1
ATOM 807 C C . LYS B 1 11 ? 9.989 45.159 15.375 1.00 62.92 84 LYS B C 1
ATOM 808 O O . LYS B 1 11 ? 10.977 45.256 14.643 1.00 65.67 84 LYS B O 1
ATOM 814 N N . ALA B 1 12 ? 9.576 46.160 16.154 1.00 58.42 85 ALA B N 1
ATOM 815 C CA . ALA B 1 12 ? 10.270 47.433 16.211 1.00 59.55 85 ALA B CA 1
ATOM 816 C C . ALA B 1 12 ? 11.657 47.288 16.840 1.00 67.43 85 ALA B C 1
ATOM 817 O O . ALA B 1 12 ? 12.551 48.076 16.503 1.00 69.87 85 ALA B O 1
ATOM 819 N N . THR B 1 13 ? 11.856 46.234 17.699 1.00 63.35 86 THR B N 1
ATOM 820 C CA . THR B 1 13 ? 13.112 45.962 18.419 1.00 61.66 86 THR B CA 1
ATOM 821 C C . THR B 1 13 ? 14.179 45.324 17.511 1.00 64.66 86 THR B C 1
ATOM 822 O O . THR B 1 13 ? 15.359 45.364 17.865 1.00 63.53 86 THR B O 1
ATOM 826 N N . PHE B 1 14 ? 13.769 44.825 16.313 1.00 63.11 87 PHE B N 1
ATOM 827 C CA . PHE B 1 14 ? 14.616 44.253 15.250 1.00 62.80 87 PHE B CA 1
ATOM 828 C C . PHE B 1 14 ? 15.608 45.292 14.721 1.00 70.08 87 PHE B C 1
ATOM 829 O O . PHE B 1 14 ? 16.679 44.927 14.247 1.00 72.54 87 PHE B O 1
ATOM 837 N N . SER B 1 15 ? 15.266 46.587 14.847 1.00 68.42 88 SER B N 1
ATOM 838 C CA . SER B 1 15 ? 16.118 47.749 14.503 1.00 71.50 88 SER B CA 1
ATOM 839 C C . SER B 1 15 ? 17.478 47.641 15.222 1.00 75.04 88 SER B C 1
ATOM 840 O O . SER B 1 15 ? 18.499 48.071 14.672 1.00 77.67 88 SER B O 1
ATOM 843 N N . GLY B 1 16 ? 17.454 47.096 16.450 1.00 67.46 89 GLY B N 1
ATOM 844 C CA . GLY B 1 16 ? 18.620 46.910 17.302 1.00 67.33 89 GLY B CA 1
ATOM 845 C C . GLY B 1 16 ? 19.739 46.104 16.678 1.00 73.98 89 GLY B C 1
ATOM 846 O O . GLY B 1 16 ? 20.923 46.366 16.935 1.00 77.01 89 GLY B O 1
ATOM 847 N N . PHE B 1 17 ? 19.372 45.140 15.810 1.00 69.30 90 PHE B N 1
ATOM 848 C CA . PHE B 1 17 ? 20.335 44.282 15.137 1.00 69.28 90 PHE B CA 1
ATOM 849 C C . PHE B 1 17 ? 21.248 45.050 14.186 1.00 78.15 90 PHE B C 1
ATOM 850 O O . PHE B 1 17 ? 22.379 44.625 13.972 1.00 80.91 90 PHE B O 1
ATOM 858 N N . LYS B 1 18 ? 20.781 46.201 13.660 1.00 76.39 91 LYS B N 1
ATOM 859 C CA . LYS B 1 18 ? 21.558 47.062 12.754 1.00 79.53 91 LYS B CA 1
ATOM 860 C C . LYS B 1 18 ? 22.853 47.558 13.417 1.00 87.55 91 LYS B C 1
ATOM 861 O O . LYS B 1 18 ? 23.894 47.589 12.762 1.00 90.18 91 LYS B O 1
ATOM 867 N N . LYS B 1 19 ? 22.788 47.890 14.729 1.00 84.76 92 LYS B N 1
ATOM 868 C CA . LYS B 1 19 ? 23.935 48.313 15.546 1.00 87.72 92 LYS B CA 1
ATOM 869 C C . LYS B 1 19 ? 24.924 47.134 15.711 1.00 91.39 92 LYS B C 1
ATOM 870 O O . LYS B 1 19 ? 26.143 47.332 15.635 1.00 95.60 92 LYS B O 1
ATOM 872 N N . GLU B 1 20 ? 24.380 45.910 15.882 1.00 82.43 93 GLU B N 1
ATOM 873 C CA . GLU B 1 20 ? 25.134 44.660 16.000 1.00 81.61 93 GLU B CA 1
ATOM 874 C C . GLU B 1 20 ? 25.854 44.298 14.684 1.00 87.99 93 GLU B C 1
ATOM 875 O O . GLU B 1 20 ? 26.962 43.757 14.724 1.00 90.62 93 GLU B O 1
ATOM 881 N N . GLN B 1 21 ? 25.208 44.570 13.528 1.00 83.13 94 GLN B N 1
ATOM 882 C CA . GLN B 1 21 ? 25.767 44.296 12.202 1.00 84.77 94 GLN B CA 1
ATOM 883 C C . GLN B 1 21 ? 26.982 45.173 11.933 1.00 92.69 94 GLN B C 1
ATOM 884 O O . GLN B 1 21 ? 27.989 44.665 11.449 1.00 95.33 94 GLN B O 1
ATOM 890 N N . ARG B 1 22 ? 26.908 46.471 12.297 1.00 90.93 95 ARG B N 1
ATOM 891 C CA . ARG B 1 22 ? 28.028 47.415 12.175 1.00 97.14 95 ARG B CA 1
ATOM 892 C C . ARG B 1 22 ? 29.181 46.936 13.090 1.00 103.55 95 ARG B C 1
ATOM 893 O O . ARG B 1 22 ? 30.340 46.916 12.661 1.00 108.62 95 ARG B O 1
ATOM 901 N N . ARG B 1 23 ? 28.833 46.527 14.334 1.00 95.19 96 ARG B N 1
ATOM 902 C CA . ARG B 1 23 ? 29.738 46.046 15.382 1.00 96.08 96 ARG B CA 1
ATOM 903 C C . ARG B 1 23 ? 30.590 44.858 14.925 1.00 101.52 96 ARG B C 1
ATOM 904 O O . ARG B 1 23 ? 31.820 44.938 14.977 1.00 105.74 96 ARG B O 1
ATOM 912 N N . LEU B 1 24 ? 29.932 43.760 14.481 1.00 94.86 97 LEU B N 1
ATOM 913 C CA . LEU B 1 24 ? 30.577 42.495 14.091 1.00 95.75 97 LEU B CA 1
ATOM 914 C C . LEU B 1 24 ? 30.893 42.357 12.603 1.00 102.39 97 LEU B C 1
ATOM 915 O O . LEU B 1 24 ? 31.267 41.262 12.146 1.00 102.69 97 LEU B O 1
ATOM 920 N N . GLY B 1 25 ? 30.764 43.462 11.867 1.00 100.79 98 GLY B N 1
ATOM 921 C CA . GLY B 1 25 ? 31.012 43.496 10.430 1.00 103.18 98 GLY B CA 1
ATOM 922 C C . GLY B 1 25 ? 30.122 42.551 9.649 1.00 103.51 98 GLY B C 1
ATOM 923 O O . GLY B 1 25 ? 30.567 41.954 8.663 1.00 105.87 98 GLY B O 1
ATOM 924 N N . ILE B 1 26 ? 28.865 42.378 10.113 1.00 93.74 99 ILE B N 1
ATOM 925 C CA . ILE B 1 26 ? 27.883 41.537 9.439 1.00 90.29 99 ILE B CA 1
ATOM 926 C C . ILE B 1 26 ? 27.288 42.360 8.283 1.00 95.67 99 ILE B C 1
ATOM 927 O O . ILE B 1 26 ? 26.812 43.476 8.530 1.00 94.90 99 ILE B O 1
ATOM 932 N N . PRO B 1 27 ? 27.312 41.858 7.022 1.00 93.71 100 PRO B N 1
ATOM 933 C CA . PRO B 1 27 ? 26.690 42.636 5.933 1.00 94.09 100 PRO B CA 1
ATOM 934 C C . PRO B 1 27 ? 25.186 42.818 6.138 1.00 90.74 100 PRO B C 1
ATOM 935 O O . PRO B 1 27 ? 24.534 42.004 6.800 1.00 84.08 100 PRO B O 1
ATOM 939 N N . LYS B 1 28 ? 24.661 43.933 5.629 1.00 88.76 101 LYS B N 1
ATOM 940 C CA . LYS B 1 28 ? 23.255 44.307 5.757 1.00 85.53 101 LYS B CA 1
ATOM 941 C C . LYS B 1 28 ? 22.346 43.248 5.090 1.00 88.48 101 LYS B C 1
ATOM 942 O O . LYS B 1 28 ? 21.325 42.857 5.668 1.00 85.23 101 LYS B O 1
ATOM 945 N N . ASN B 1 29 ? 22.779 42.738 3.915 1.00 86.62 102 ASN B N 1
ATOM 946 C CA . ASN B 1 29 ? 22.078 41.733 3.128 1.00 85.03 102 ASN B CA 1
ATOM 947 C C . ASN B 1 29 ? 22.453 40.310 3.586 1.00 88.17 102 ASN B C 1
ATOM 948 O O . ASN B 1 29 ? 23.628 39.929 3.512 1.00 90.84 102 ASN B O 1
ATOM 953 N N . PRO B 1 30 ? 21.463 39.518 4.073 1.00 81.26 103 PRO B N 1
ATOM 954 C CA . PRO B 1 30 ? 21.775 38.168 4.573 1.00 80.61 103 PRO B CA 1
ATOM 955 C C . PRO B 1 30 ? 22.288 37.176 3.527 1.00 89.03 103 PRO B C 1
ATOM 956 O O . PRO B 1 30 ? 22.931 36.201 3.908 1.00 90.91 103 PRO B O 1
ATOM 960 N N . TRP B 1 31 ? 22.060 37.435 2.224 1.00 86.29 104 TRP B N 1
ATOM 961 C CA . TRP B 1 31 ? 22.535 36.583 1.134 1.00 90.33 104 TRP B CA 1
ATOM 962 C C . TRP B 1 31 ? 24.060 36.465 1.192 1.00 99.04 104 TRP B C 1
ATOM 963 O O . TRP B 1 31 ? 24.629 35.412 0.880 1.00 102.77 104 TRP B O 1
ATOM 974 N N . LEU B 1 32 ? 24.700 37.536 1.670 1.00 94.20 105 LEU B N 1
ATOM 975 C CA . LEU B 1 32 ? 26.138 37.660 1.772 1.00 97.83 105 LEU B CA 1
ATOM 976 C C . LEU B 1 32 ? 26.774 36.990 2.980 1.00 103.06 105 LEU B C 1
ATOM 977 O O . LEU B 1 32 ? 27.987 36.837 2.994 1.00 109.29 105 LEU B O 1
ATOM 982 N N . TRP B 1 33 ? 25.984 36.611 3.996 1.00 93.55 106 TRP B N 1
ATOM 983 C CA . TRP B 1 33 ? 26.469 36.063 5.263 1.00 91.40 106 TRP B CA 1
ATOM 984 C C . TRP B 1 33 ? 27.252 34.760 5.222 1.00 100.26 106 TRP B C 1
ATOM 985 O O . TRP B 1 33 ? 26.844 33.817 4.561 1.00 99.96 106 TRP B O 1
ATOM 996 N N . SER B 1 34 ? 28.313 34.674 6.061 1.00 100.66 107 SER B N 1
ATOM 997 C CA . SER B 1 34 ? 29.100 33.460 6.292 1.00 103.60 107 SER B CA 1
ATOM 998 C C . SER B 1 34 ? 28.305 32.594 7.295 1.00 103.19 107 SER B C 1
ATOM 999 O O . SER B 1 34 ? 27.314 33.065 7.868 1.00 98.27 107 SER B O 1
ATOM 1002 N N . GLU B 1 35 ? 28.740 31.340 7.507 1.00 101.15 108 GLU B N 1
ATOM 1003 C CA . GLU B 1 35 ? 28.131 30.409 8.458 1.00 98.53 108 GLU B CA 1
ATOM 1004 C C . GLU B 1 35 ? 28.250 30.995 9.892 1.00 99.04 108 GLU B C 1
ATOM 1005 O O . GLU B 1 35 ? 27.357 30.763 10.720 1.00 93.88 108 GLU B O 1
ATOM 1011 N N . GLN B 1 36 ? 29.341 31.781 10.160 1.00 98.18 109 GLN B N 1
ATOM 1012 C CA . GLN B 1 36 ? 29.601 32.432 11.456 1.00 96.31 109 GLN B CA 1
ATOM 1013 C C . GLN B 1 36 ? 28.658 33.609 11.654 1.00 96.07 109 GLN B C 1
ATOM 1014 O O . GLN B 1 36 ? 28.138 33.768 12.754 1.00 93.72 109 GLN B O 1
ATOM 1020 N N . GLN B 1 37 ? 28.398 34.394 10.590 1.00 91.89 110 GLN B N 1
ATOM 1021 C CA . GLN B 1 37 ? 27.476 35.539 10.649 1.00 87.62 110 GLN B CA 1
ATOM 1022 C C . GLN B 1 37 ? 26.020 35.094 10.850 1.00 87.76 110 GLN B C 1
ATOM 1023 O O . GLN B 1 37 ? 25.262 35.796 11.528 1.00 84.37 110 GLN B O 1
ATOM 1029 N N . VAL B 1 38 ? 25.662 33.889 10.352 1.00 84.41 111 VAL B N 1
ATOM 1030 C CA . VAL B 1 38 ? 24.348 33.296 10.603 1.00 81.44 111 VAL B CA 1
ATOM 1031 C C . VAL B 1 38 ? 24.291 33.012 12.135 1.00 86.14 111 VAL B C 1
ATOM 1032 O O . VAL B 1 38 ? 23.346 33.443 12.792 1.00 84.01 111 VAL B O 1
ATOM 1036 N N . CYS B 1 39 ? 25.345 32.368 12.700 1.00 85.52 112 CYS B N 1
ATOM 1037 C CA . CYS B 1 39 ? 25.475 32.067 14.135 1.00 84.88 112 CYS B CA 1
ATOM 1038 C C . CYS B 1 39 ? 25.378 33.359 14.972 1.00 85.97 112 CYS B C 1
ATOM 1039 O O . CYS B 1 39 ? 24.579 33.411 15.910 1.00 83.19 112 CYS B O 1
ATOM 1042 N N . GLN B 1 40 ? 26.102 34.423 14.562 1.00 82.37 113 GLN B N 1
ATOM 1043 C CA . GLN B 1 40 ? 26.086 35.736 15.218 1.00 79.66 113 GLN B CA 1
ATOM 1044 C C . GLN B 1 40 ? 24.687 36.330 15.323 1.00 79.76 113 GLN B C 1
ATOM 1045 O O . GLN B 1 40 ? 24.310 36.782 16.414 1.00 79.42 113 GLN B O 1
ATOM 1051 N N . TRP B 1 41 ? 23.894 36.265 14.218 1.00 73.48 114 TRP B N 1
ATOM 1052 C CA . TRP B 1 41 ? 22.507 36.732 14.186 1.00 69.13 114 TRP B CA 1
ATOM 1053 C C . TRP B 1 41 ? 21.683 36.001 15.230 1.00 70.71 114 TRP B C 1
ATOM 1054 O O . TRP B 1 41 ? 21.013 36.643 16.036 1.00 69.71 114 TRP B O 1
ATOM 1065 N N . LEU B 1 42 ? 21.802 34.672 15.262 1.00 68.69 115 LEU B N 1
ATOM 1066 C CA . LEU B 1 42 ? 21.108 33.827 16.227 1.00 68.66 115 LEU B CA 1
ATOM 1067 C C . LEU B 1 42 ? 21.537 34.090 17.677 1.00 73.06 115 LEU B C 1
ATOM 1068 O O . LEU B 1 42 ? 20.713 33.955 18.586 1.00 70.14 115 LEU B O 1
ATOM 1073 N N . LEU B 1 43 ? 22.813 34.482 17.893 1.00 72.61 116 LEU B N 1
ATOM 1074 C CA . LEU B 1 43 ? 23.320 34.766 19.240 1.00 72.13 116 LEU B CA 1
ATOM 1075 C C . LEU B 1 43 ? 22.781 36.105 19.718 1.00 76.06 116 LEU B C 1
ATOM 1076 O O . LEU B 1 43 ? 22.490 36.246 20.910 1.00 77.50 116 LEU B O 1
ATOM 1081 N N . TRP B 1 44 ? 22.659 37.092 18.796 1.00 69.58 117 TRP B N 1
ATOM 1082 C CA . TRP B 1 44 ? 22.123 38.412 19.119 1.00 66.24 117 TRP B CA 1
ATOM 1083 C C . TRP B 1 44 ? 20.690 38.266 19.620 1.00 69.07 117 TRP B C 1
ATOM 1084 O O . TRP B 1 44 ? 20.330 38.811 20.666 1.00 70.10 117 TRP B O 1
ATOM 1095 N N . ALA B 1 45 ? 19.889 37.520 18.864 1.00 66.86 118 ALA B N 1
ATOM 1096 C CA . ALA B 1 45 ? 18.486 37.225 19.124 1.00 65.47 118 ALA B CA 1
ATOM 1097 C C . ALA B 1 45 ? 18.311 36.461 20.439 1.00 70.03 118 ALA B C 1
ATOM 1098 O O . ALA B 1 45 ? 17.433 36.842 21.213 1.00 69.78 118 ALA B O 1
ATOM 1100 N N . THR B 1 46 ? 19.204 35.454 20.732 1.00 67.14 119 THR B N 1
ATOM 1101 C CA . THR B 1 46 ? 19.211 34.660 21.970 1.00 66.20 119 THR B CA 1
ATOM 1102 C C . THR B 1 46 ? 19.324 35.617 23.160 1.00 69.87 119 THR B C 1
ATOM 1103 O O . THR B 1 46 ? 18.584 35.476 24.134 1.00 69.67 119 THR B O 1
ATOM 1107 N N . ASN B 1 47 ? 20.251 36.585 23.079 1.00 65.12 120 ASN B N 1
ATOM 1108 C CA . ASN B 1 47 ? 20.438 37.530 24.160 1.00 66.01 120 ASN B CA 1
ATOM 1109 C C . ASN B 1 47 ? 19.283 38.546 24.278 1.00 70.69 120 ASN B C 1
ATOM 1110 O O . ASN B 1 47 ? 18.754 38.737 25.366 1.00 71.21 120 ASN B O 1
ATOM 1115 N N . GLU B 1 48 ? 18.918 39.184 23.147 1.00 65.84 121 GLU B N 1
ATOM 1116 C CA . GLU B 1 48 ? 17.873 40.186 23.008 1.00 62.88 121 GLU B CA 1
ATOM 1117 C C . GLU B 1 48 ? 16.507 39.742 23.521 1.00 65.71 121 GLU B C 1
ATOM 1118 O O . GLU B 1 48 ? 15.802 40.537 24.138 1.00 64.44 121 GLU B O 1
ATOM 1124 N N . PHE B 1 49 ? 16.118 38.497 23.243 1.00 64.51 122 PHE B N 1
ATOM 1125 C CA . PHE B 1 49 ? 14.801 37.994 23.622 1.00 64.71 122 PHE B CA 1
ATOM 1126 C C . PHE B 1 49 ? 14.846 36.903 24.678 1.00 71.91 122 PHE B C 1
ATOM 1127 O O . PHE B 1 49 ? 13.814 36.270 24.956 1.00 72.81 122 PHE B O 1
ATOM 1135 N N . SER B 1 50 ? 16.037 36.678 25.273 1.00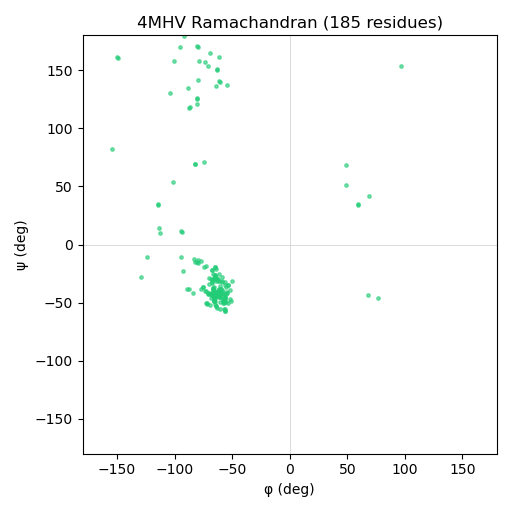 70.76 123 SER B N 1
ATOM 1136 C CA . SER B 1 50 ? 16.286 35.632 26.275 1.00 72.40 123 SER B CA 1
ATOM 1137 C C . SER B 1 50 ? 15.742 34.276 25.815 1.00 79.53 123 SER B C 1
ATOM 1138 O O . SER B 1 50 ? 14.911 33.674 26.482 1.00 82.04 123 SER B O 1
ATOM 1141 N N . LEU B 1 51 ? 16.114 33.882 24.592 1.00 76.46 124 LEU B N 1
ATOM 1142 C CA . LEU B 1 51 ? 15.741 32.602 23.986 1.00 77.94 124 LEU B CA 1
ATOM 1143 C C . LEU B 1 51 ? 16.703 31.530 24.563 1.00 88.27 124 LEU B C 1
ATOM 1144 O O . LEU B 1 51 ? 17.921 31.684 24.475 1.00 87.72 124 LEU B O 1
ATOM 1149 N N . VAL B 1 52 ? 16.183 30.507 25.222 1.00 90.73 125 VAL B N 1
ATOM 1150 C CA . VAL B 1 52 ? 17.103 29.544 25.842 1.00 95.09 125 VAL B CA 1
ATOM 1151 C C . VAL B 1 52 ? 17.507 28.421 24.849 1.00 103.68 125 VAL B C 1
ATOM 1152 O O . VAL B 1 52 ? 18.669 28.001 24.820 1.00 104.41 125 VAL B O 1
ATOM 1156 N N . ASN B 1 53 ? 16.540 27.976 24.031 1.00 102.11 126 ASN B N 1
ATOM 1157 C CA . ASN B 1 53 ? 16.718 26.960 23.010 1.00 104.23 126 ASN B CA 1
ATOM 1158 C C . ASN B 1 53 ? 16.752 27.722 21.718 1.00 107.69 126 ASN B C 1
ATOM 1159 O O . ASN B 1 53 ? 15.893 28.592 21.488 1.00 105.11 126 ASN B O 1
ATOM 1164 N N . VAL B 1 54 ? 17.771 27.445 20.888 1.00 105.77 127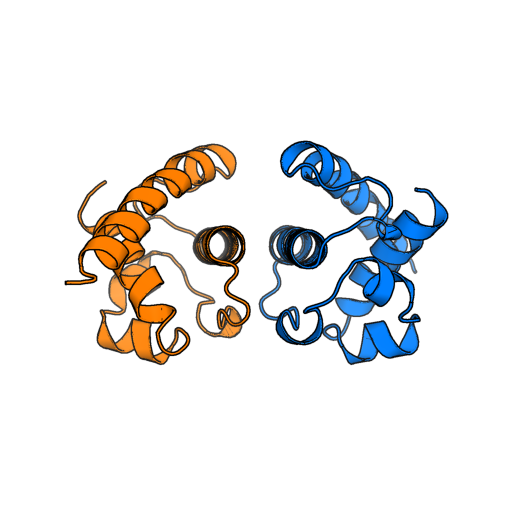 VAL B N 1
ATOM 1165 C CA . VAL B 1 54 ? 17.925 28.169 19.621 1.00 103.97 127 VAL B CA 1
ATOM 1166 C C . VAL B 1 54 ? 18.106 27.217 18.468 1.00 108.50 127 VAL B C 1
ATOM 1167 O O . VAL B 1 54 ? 17.727 27.560 17.339 1.00 107.40 127 VAL B O 1
ATOM 1171 N N . ASN B 1 55 ? 18.676 26.016 18.759 1.00 105.67 128 ASN B N 1
ATOM 1172 C CA . ASN B 1 55 ? 18.940 24.926 17.808 1.00 107.99 128 ASN B CA 1
ATOM 1173 C C . ASN B 1 55 ? 20.047 25.278 16.786 1.00 108.16 128 ASN B C 1
ATOM 1174 O O . ASN B 1 55 ? 19.951 24.925 15.615 1.00 109.67 128 ASN B O 1
ATOM 1179 N N . LEU B 1 56 ? 21.120 25.919 17.262 1.00 100.82 129 LEU B N 1
ATOM 1180 C CA . LEU B 1 56 ? 22.315 26.371 16.550 1.00 100.97 129 LEU B CA 1
ATOM 1181 C C . LEU B 1 56 ? 22.957 25.275 15.679 1.00 111.03 129 LEU B C 1
ATOM 1182 O O . LEU B 1 56 ? 23.499 25.558 14.600 1.00 113.22 129 LEU B O 1
ATOM 1187 N N . GLN B 1 57 ? 22.825 24.014 16.131 1.00 109.97 130 GLN B N 1
ATOM 1188 C CA . GLN B 1 57 ? 23.295 22.801 15.445 1.00 114.90 130 GLN B CA 1
ATOM 1189 C C . GLN B 1 57 ? 22.571 22.557 14.095 1.00 117.00 130 GLN B C 1
ATOM 1190 O O . GLN B 1 57 ? 23.086 21.816 13.249 1.00 122.55 130 GLN B O 1
ATOM 1196 N N . ARG B 1 58 ? 21.368 23.154 13.930 1.00 105.69 131 ARG B N 1
ATOM 1197 C CA . ARG B 1 58 ? 20.510 23.052 12.750 1.00 104.93 131 ARG B CA 1
ATOM 1198 C C . ARG B 1 58 ? 20.732 24.215 11.749 1.00 106.42 131 ARG B C 1
ATOM 1199 O O . ARG B 1 58 ? 20.242 24.164 10.606 1.00 107.70 131 ARG B O 1
ATOM 1207 N N . PHE B 1 59 ? 21.487 25.246 12.178 1.00 99.22 132 PHE B N 1
ATOM 1208 C CA . PHE B 1 59 ? 21.786 26.437 11.380 1.00 96.43 132 PHE B CA 1
ATOM 1209 C C . PHE B 1 59 ? 23.275 26.577 11.029 1.00 102.43 132 PHE B C 1
ATOM 1210 O O . PHE B 1 59 ? 23.804 27.691 10.939 1.00 100.24 132 PHE B O 1
ATOM 1218 N N . GLY B 1 60 ? 23.925 25.439 10.807 1.00 103.94 133 GLY B N 1
ATOM 1219 C CA . GLY B 1 60 ? 25.316 25.378 10.376 1.00 107.83 133 GLY B CA 1
ATOM 1220 C C . GLY B 1 60 ? 25.337 25.580 8.876 1.00 114.62 133 GLY B C 1
ATOM 1221 O O . GLY B 1 60 ? 25.562 24.636 8.117 1.00 120.91 133 GLY B O 1
ATOM 1222 N N . MET B 1 61 ? 25.013 26.803 8.432 1.00 105.81 134 MET B N 1
ATOM 1223 C CA . MET B 1 61 ? 24.898 27.132 7.016 1.00 105.52 134 MET B CA 1
ATOM 1224 C C . MET B 1 61 ? 25.236 28.578 6.727 1.00 108.93 134 MET B C 1
ATOM 1225 O O . MET B 1 61 ? 25.205 29.420 7.631 1.00 107.11 134 MET B O 1
ATOM 1230 N N . ASN B 1 62 ? 25.524 28.837 5.440 1.00 107.14 135 ASN B N 1
ATOM 1231 C CA A ASN B 1 62 ? 25.813 30.127 4.809 0.50 106.55 135 ASN B CA 1
ATOM 1232 C CA B ASN B 1 62 ? 25.813 30.164 4.923 0.50 105.96 135 ASN B CA 1
ATOM 1233 C C . ASN B 1 62 ? 24.497 30.936 4.754 1.00 106.90 135 ASN B C 1
ATOM 1234 O O . ASN B 1 62 ? 23.402 30.362 4.869 1.00 106.56 135 ASN B O 1
ATOM 1243 N N . GLY B 1 63 ? 24.604 32.237 4.509 1.00 101.48 136 GLY B N 1
ATOM 1244 C CA . GLY B 1 63 ? 23.456 33.114 4.338 1.00 97.42 136 GLY B CA 1
ATOM 1245 C C . GLY B 1 63 ? 22.681 32.801 3.068 1.00 103.83 136 GLY B C 1
ATOM 1246 O O . GLY B 1 63 ? 21.501 33.137 2.981 1.00 102.57 136 GLY B O 1
ATOM 1247 N N . GLN B 1 64 ? 23.323 32.144 2.077 1.00 102.66 137 GLN B N 1
ATOM 1248 C CA . GLN B 1 64 ? 22.635 31.759 0.840 1.00 104.68 137 GLN B CA 1
ATOM 1249 C C . GLN B 1 64 ? 21.636 30.640 1.110 1.00 108.59 137 GLN B C 1
ATOM 1250 O O . GLN B 1 64 ? 20.507 30.719 0.634 1.00 106.29 137 GLN B O 1
ATOM 1256 N N . MET B 1 65 ? 22.031 29.650 1.942 1.00 107.32 138 MET B N 1
ATOM 1257 C CA . MET B 1 65 ? 21.197 28.521 2.362 1.00 108.07 138 MET B CA 1
ATOM 1258 C C . MET B 1 65 ? 20.042 29.017 3.225 1.00 103.84 138 MET B C 1
ATOM 1259 O O . MET B 1 65 ? 18.905 28.577 3.029 1.00 104.34 138 MET B O 1
ATOM 1264 N N . LEU B 1 66 ? 20.341 29.937 4.172 1.00 92.81 139 LEU B N 1
ATOM 1265 C CA . LEU B 1 66 ? 19.386 30.559 5.087 1.00 86.77 139 LEU B CA 1
ATOM 1266 C C . LEU B 1 66 ? 18.302 31.243 4.282 1.00 90.72 139 LEU B C 1
ATOM 1267 O O . LEU B 1 66 ? 17.126 30.944 4.485 1.00 90.45 139 LEU B O 1
ATOM 1272 N N . CYS B 1 67 ? 18.702 32.084 3.298 1.00 88.51 140 CYS B N 1
ATOM 1273 C CA . CYS B 1 67 ? 17.790 32.793 2.386 1.00 87.73 140 CYS B CA 1
ATOM 1274 C C . CYS B 1 67 ? 16.989 31.845 1.509 1.00 96.48 140 CYS B C 1
ATOM 1275 O O . CYS B 1 67 ? 15.880 32.198 1.088 1.00 96.49 140 CYS B O 1
ATOM 1278 N N . ASN B 1 68 ? 17.563 30.668 1.197 1.00 96.78 141 ASN B N 1
ATOM 1279 C CA . ASN B 1 68 ? 16.924 29.688 0.320 1.00 100.60 141 ASN B CA 1
ATOM 1280 C C . ASN B 1 68 ? 15.917 28.769 1.009 1.00 104.64 141 ASN B C 1
ATOM 1281 O O . ASN B 1 68 ? 15.154 28.093 0.307 1.00 107.98 141 ASN B O 1
ATOM 1286 N N . LEU B 1 69 ? 15.884 28.754 2.348 1.00 96.82 142 LEU B N 1
ATOM 1287 C CA . LEU B 1 69 ? 14.998 27.843 3.086 1.00 97.42 142 LEU B CA 1
ATOM 1288 C C . LEU B 1 69 ? 13.459 27.957 2.876 1.00 102.26 142 LEU B C 1
ATOM 1289 O O . LEU B 1 69 ? 12.838 26.918 2.635 1.00 105.17 142 LEU B O 1
ATOM 1294 N N . GLY B 1 70 ? 12.846 29.120 3.083 1.00 95.89 143 GLY B N 1
ATOM 1295 C CA . GLY B 1 70 ? 11.395 29.267 3.037 1.00 95.92 143 GLY B CA 1
ATOM 1296 C C . GLY B 1 70 ? 10.858 29.187 4.456 1.00 98.22 143 GLY B C 1
ATOM 1297 O O . GLY B 1 70 ? 11.489 28.575 5.326 1.00 96.69 143 GLY B O 1
ATOM 1298 N N . LYS B 1 71 ? 9.698 29.817 4.707 1.00 94.25 144 LYS B N 1
ATOM 1299 C CA . LYS B 1 71 ? 9.050 29.854 6.024 1.00 92.99 144 LYS B CA 1
ATOM 1300 C C . LYS B 1 71 ? 8.921 28.450 6.625 1.00 100.73 144 LYS B C 1
ATOM 1301 O O . LYS B 1 71 ? 9.315 28.245 7.778 1.00 99.53 144 LYS B O 1
ATOM 1307 N N . GLU B 1 72 ? 8.421 27.488 5.820 1.00 101.66 145 GLU B N 1
ATOM 1308 C CA . GLU B 1 72 ? 8.182 26.091 6.196 1.00 105.68 145 GLU B CA 1
ATOM 1309 C C . GLU B 1 72 ? 9.421 25.377 6.728 1.00 109.27 145 GLU B C 1
ATOM 1310 O O . GLU B 1 72 ? 9.364 24.856 7.845 1.00 107.86 145 GLU B O 1
ATOM 1312 N N . ARG B 1 73 ? 10.534 25.356 5.947 1.00 107.21 146 ARG B N 1
ATOM 1313 C CA . ARG B 1 73 ? 11.796 24.708 6.346 1.00 107.99 146 ARG B CA 1
ATOM 1314 C C . ARG B 1 73 ? 12.476 25.419 7.514 1.00 106.65 146 ARG B C 1
ATOM 1315 O O . ARG B 1 73 ? 13.136 24.765 8.320 1.00 108.05 146 ARG B O 1
ATOM 1323 N N . PHE B 1 74 ? 12.318 26.749 7.608 1.00 97.26 147 PHE B N 1
ATOM 1324 C CA . PHE B 1 74 ? 12.882 27.535 8.700 1.00 92.00 147 PHE B CA 1
ATOM 1325 C C . PHE B 1 74 ? 12.240 27.146 10.030 1.00 95.10 147 PHE B C 1
ATOM 1326 O O . PHE B 1 74 ? 12.960 26.853 10.982 1.00 93.34 147 PHE B O 1
ATOM 1334 N N . LEU B 1 75 ? 10.889 27.127 10.079 1.00 93.45 148 LEU B N 1
ATOM 1335 C CA . LEU B 1 75 ? 10.118 26.864 11.293 1.00 94.20 148 LEU B CA 1
ATOM 1336 C C . LEU B 1 75 ? 10.293 25.448 11.840 1.00 104.52 148 LEU B C 1
ATOM 1337 O O . LEU B 1 75 ? 10.196 25.257 13.059 1.00 104.91 148 LEU B O 1
ATOM 1342 N N . GLU B 1 76 ? 10.585 24.465 10.967 1.00 105.61 149 GLU B N 1
ATOM 1343 C CA . GLU B 1 76 ? 10.828 23.107 11.459 1.00 109.61 149 GLU B CA 1
ATOM 1344 C C . GLU B 1 76 ? 12.169 23.054 12.198 1.00 110.95 149 GLU B C 1
ATOM 1345 O O . GLU B 1 76 ? 12.211 22.534 13.308 1.00 112.66 149 GLU B O 1
ATOM 1351 N N . LEU B 1 77 ? 13.214 23.706 11.636 1.00 103.33 150 LEU B N 1
ATOM 1352 C CA . LEU B 1 77 ? 14.571 23.841 12.187 1.00 100.59 150 LEU B CA 1
ATOM 1353 C C . LEU B 1 77 ? 14.577 24.607 13.506 1.00 100.11 150 LEU B C 1
ATOM 1354 O O . LEU B 1 77 ? 15.091 24.123 14.506 1.00 101.13 150 LEU B O 1
ATOM 1359 N N . ALA B 1 78 ? 14.005 25.801 13.497 1.00 92.53 151 ALA B N 1
ATOM 1360 C CA . ALA B 1 78 ? 13.945 26.690 14.647 1.00 88.32 151 ALA B CA 1
ATOM 1361 C C . ALA B 1 78 ? 12.977 26.155 15.724 1.00 93.03 151 ALA B C 1
ATOM 1362 O O . ALA B 1 78 ? 12.077 25.394 15.377 1.00 95.44 151 ALA B O 1
ATOM 1364 N N . PRO B 1 79 ? 13.141 26.477 17.037 1.00 88.55 152 PRO B N 1
ATOM 1365 C CA . PRO B 1 79 ? 12.179 25.964 18.035 1.00 90.13 152 PRO B CA 1
ATOM 1366 C C . PRO B 1 79 ? 10.754 26.452 17.785 1.00 95.35 152 PRO B C 1
ATOM 1367 O O . PRO B 1 79 ? 10.544 27.441 17.062 1.00 94.44 152 PRO B O 1
ATOM 1371 N N . ASP B 1 80 ? 9.775 25.757 18.366 1.00 94.29 153 ASP B N 1
ATOM 1372 C CA . ASP B 1 80 ? 8.378 26.150 18.231 1.00 94.91 153 ASP B CA 1
ATOM 1373 C C . ASP B 1 80 ? 8.175 27.513 18.881 1.00 93.69 153 ASP B C 1
ATOM 1374 O O . ASP B 1 80 ? 8.736 27.773 19.953 1.00 92.87 153 ASP B O 1
ATOM 1379 N N . PHE B 1 81 ? 7.427 28.393 18.192 1.00 86.79 154 PHE B N 1
ATOM 1380 C CA . PHE B 1 81 ? 7.086 29.768 18.574 1.00 83.20 154 PHE B CA 1
ATOM 1381 C C . PHE B 1 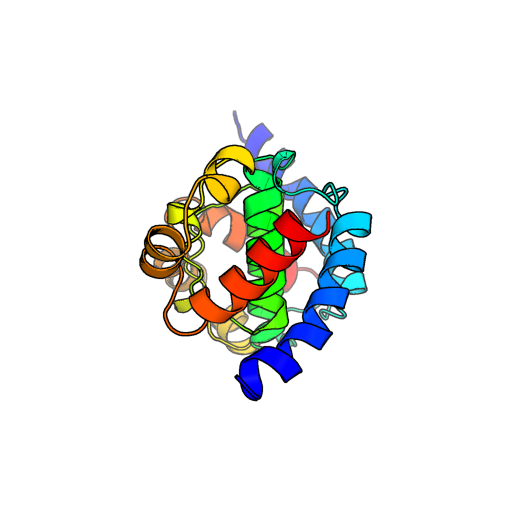81 ? 8.251 30.765 18.368 1.00 81.85 154 PHE B C 1
ATOM 1382 O O . PHE B 1 81 ? 8.030 31.848 17.812 1.00 78.39 154 PHE B O 1
ATOM 1390 N N . VAL B 1 82 ? 9.481 30.391 18.800 1.00 77.74 155 VAL B N 1
ATOM 1391 C CA . VAL B 1 82 ? 10.717 31.192 18.674 1.00 74.02 155 VAL B CA 1
ATOM 1392 C C . VAL B 1 82 ? 11.000 31.451 17.190 1.00 77.40 155 VAL B C 1
ATOM 1393 O O . VAL B 1 82 ? 11.265 32.585 16.790 1.00 75.20 155 VAL B O 1
ATOM 1397 N N . GLY B 1 83 ? 10.859 30.394 16.403 1.00 76.18 156 GLY B N 1
ATOM 1398 C CA . GLY B 1 83 ? 11.013 30.375 14.961 1.00 76.38 156 GLY B CA 1
ATOM 1399 C C . GLY B 1 83 ? 10.197 31.439 14.268 1.00 78.56 156 GLY B C 1
ATOM 1400 O O . GLY B 1 83 ? 10.678 32.045 13.318 1.00 78.17 156 GLY B O 1
ATOM 1401 N N . ASP B 1 84 ? 8.972 31.686 14.754 1.00 75.27 157 ASP B N 1
ATOM 1402 C CA . ASP B 1 84 ? 8.060 32.705 14.225 1.00 74.39 157 ASP B CA 1
ATOM 1403 C C . ASP B 1 84 ? 8.662 34.105 14.408 1.00 74.50 157 ASP B C 1
ATOM 1404 O O . ASP B 1 84 ? 8.582 34.910 13.484 1.00 76.01 157 ASP B O 1
ATOM 1409 N N . ILE B 1 85 ? 9.304 34.372 15.571 1.00 67.11 158 ILE B N 1
ATOM 1410 C CA . ILE B 1 85 ? 9.994 35.642 15.862 1.00 62.98 158 ILE B CA 1
ATOM 1411 C C . ILE B 1 85 ? 11.174 35.811 14.894 1.00 66.05 158 ILE B C 1
ATOM 1412 O O . ILE B 1 85 ? 11.267 36.825 14.205 1.00 67.38 158 ILE B O 1
ATOM 1417 N N . LEU B 1 86 ? 12.049 34.802 14.821 1.00 63.04 159 LEU B N 1
ATOM 1418 C CA . LEU B 1 86 ? 13.243 34.811 13.972 1.00 62.77 159 LEU B CA 1
ATOM 1419 C C . LEU B 1 86 ? 12.916 34.953 12.489 1.00 70.41 159 LEU B C 1
ATOM 1420 O O . LEU B 1 86 ? 13.591 35.713 11.785 1.00 69.97 159 LEU B O 1
ATOM 1425 N N . TRP B 1 87 ? 11.863 34.245 12.029 1.00 69.72 160 TRP B N 1
ATOM 1426 C CA . TRP B 1 87 ? 11.409 34.308 10.648 1.00 71.78 160 TRP B CA 1
ATOM 1427 C C . TRP B 1 87 ? 10.977 35.707 10.252 1.00 75.45 160 TRP B C 1
ATOM 1428 O O . TRP B 1 87 ? 11.320 36.133 9.150 1.00 77.08 160 TRP B O 1
ATOM 1439 N N . GLU B 1 88 ? 10.191 36.396 11.112 1.00 69.33 161 GLU B N 1
ATOM 1440 C CA . GLU B 1 88 ? 9.722 37.757 10.850 1.00 68.63 161 GLU B CA 1
ATOM 1441 C C . GLU B 1 88 ? 10.927 38.716 10.642 1.00 69.90 161 GLU B C 1
ATOM 1442 O O . GLU B 1 88 ? 10.911 39.559 9.743 1.00 71.36 161 GLU B O 1
ATOM 1448 N N . HIS B 1 89 ? 11.986 38.534 11.445 1.00 63.66 162 HIS B N 1
ATOM 1449 C CA . HIS B 1 89 ? 13.202 39.324 11.358 1.00 61.19 162 HIS B CA 1
ATOM 1450 C C . HIS B 1 89 ? 13.955 39.005 10.085 1.00 66.17 162 HIS B C 1
ATOM 1451 O O . HIS B 1 89 ? 14.263 39.919 9.338 1.00 68.01 162 HIS B O 1
ATOM 1458 N N . LEU B 1 90 ? 14.215 37.715 9.823 1.00 62.44 163 LEU B N 1
ATOM 1459 C CA . LEU B 1 90 ? 14.917 37.270 8.631 1.00 65.17 163 LEU B CA 1
ATOM 1460 C C . LEU B 1 90 ? 14.204 37.738 7.354 1.00 71.13 163 LEU B C 1
ATOM 1461 O O . LEU B 1 90 ? 14.846 38.302 6.469 1.00 72.13 163 LEU B O 1
ATOM 1466 N N . GLU B 1 91 ? 12.879 37.518 7.288 1.00 67.34 164 GLU B N 1
ATOM 1467 C CA . GLU B 1 91 ? 12.020 37.883 6.182 1.00 68.48 164 GLU B CA 1
ATOM 1468 C C . GLU B 1 91 ? 12.180 39.379 5.909 1.00 72.73 164 GLU B C 1
ATOM 1469 O O . GLU B 1 91 ? 12.470 39.745 4.778 1.00 73.54 164 GLU B O 1
ATOM 1475 N N . GLN B 1 92 ? 12.095 40.228 6.965 1.00 68.55 165 GLN B N 1
ATOM 1476 C CA . GLN B 1 92 ? 12.213 41.697 6.853 1.00 67.29 165 GLN B CA 1
ATOM 1477 C C . GLN B 1 92 ? 13.589 42.095 6.315 1.00 69.81 165 GLN B C 1
ATOM 1478 O O . GLN B 1 92 ? 13.699 42.948 5.446 1.00 71.47 165 GLN B O 1
ATOM 1484 N N . MET B 1 93 ? 14.623 41.446 6.827 1.00 64.70 166 MET B N 1
ATOM 1485 C CA . MET B 1 93 ? 16.012 41.661 6.441 1.00 64.59 166 MET B CA 1
ATOM 1486 C C . MET B 1 93 ? 16.273 41.352 4.975 1.00 68.90 166 MET B C 1
ATOM 1487 O O . MET B 1 93 ? 17.062 42.061 4.362 1.00 71.20 166 MET B O 1
ATOM 1492 N N . ILE B 1 94 ? 15.636 40.298 4.422 1.00 64.80 167 ILE B N 1
ATOM 1493 C CA . ILE B 1 94 ? 15.771 39.893 3.013 1.00 66.29 167 ILE B CA 1
ATOM 1494 C C . ILE B 1 94 ? 14.947 40.833 2.118 1.00 69.18 167 ILE B C 1
ATOM 1495 O O . ILE B 1 94 ? 15.365 41.147 0.989 1.00 72.53 167 ILE B O 1
ATOM 1500 N N . LYS B 1 95 ? 13.750 41.236 2.596 1.00 62.25 168 LYS B N 1
ATOM 1501 C CA . LYS B 1 95 ? 12.863 42.132 1.856 1.00 64.10 168 LYS B CA 1
ATOM 1502 C C . LYS B 1 95 ? 13.479 43.529 1.706 1.00 72.90 168 LYS B C 1
ATOM 1503 O O . LYS B 1 95 ? 13.440 44.104 0.619 1.00 75.42 168 LYS B O 1
ATOM 1509 N N . GLU B 1 96 ? 14.004 44.082 2.800 1.00 69.76 169 GLU B N 1
ATOM 1510 C CA . GLU B 1 96 ? 14.606 45.425 2.821 1.00 71.92 169 GLU B CA 1
ATOM 1511 C C . GLU B 1 96 ? 16.119 45.222 2.632 1.00 83.11 169 GLU B C 1
ATOM 1512 O O . GLU B 1 96 ? 16.522 44.066 2.766 1.00 85.64 169 GLU B O 1
ATOM 1518 N N . ASN B 1 97 ? 16.966 46.236 2.398 1.00 81.06 170 ASN B N 1
ATOM 1519 C CA . ASN B 1 97 ? 18.443 45.981 2.357 1.00 116.28 170 ASN B CA 1
ATOM 1520 C C . ASN B 1 97 ? 18.905 45.072 1.172 1.00 132.65 170 ASN B C 1
ATOM 1521 O O . ASN B 1 97 ? 19.122 43.861 1.312 1.00 82.79 170 ASN B O 1
#

Foldseek 3Di:
DVVLVVLVVCLVVVVVVCVVVVPDLALLQFDLVSQVSLVVCLCVVVVNDDFPNVLSSDGSNVVVVDDLVVQDVNGDPPSSVNVNSSSVVSNVPD/DCVVVVVVLLVCLVVVVVVCVVVVPDLALLQFDLVSQ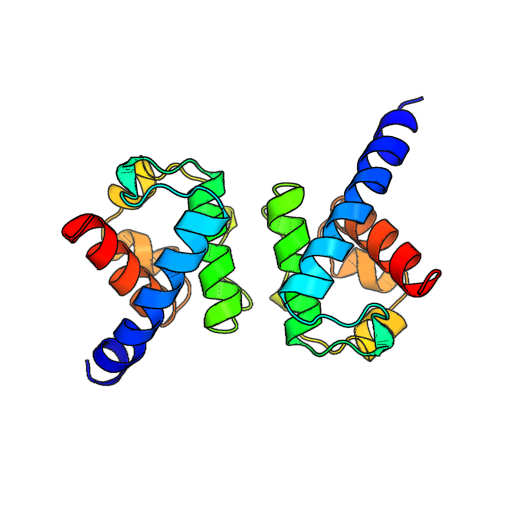VSLQVVLCVSVVPPDFQNVLSSDGSNVVVVQDLVNQCVRGDHPSSVSVCSSNVVSNVPD

InterPro domains:
  IPR000418 Ets domain [PF00178] (363-443)
  IPR000418 Ets domain [PR00454] (363-376)
  IPR000418 Ets domain [PR00454] (387-405)
  IPR000418 Ets domain [PR00454] (406-424)
  IPR000418 Ets domain [PR00454] (425-443)
  IPR000418 Ets domain [PS00345] (365-373)
  IPR000418 Ets domain [PS00346] (409-424)
  IPR000418 Ets domain [PS50061] (363-443)
  IPR000418 Ets domain [SM00413] (362-447)
  IPR003118 Pointed domain [PF02198] (88-169)
  IPR003118 Pointed domain [PS51433] (85-170)
  IPR003118 Pointed domain [SM00251] (87-170)
  IPR013761 Sterile alpha motif/pointed domain superfamily [G3DSA:1.10.150.50] (74-170)
  IPR013761 Sterile alpha motif/pointed domain superfamily [SSF47769] (66-167)
  IPR016311 Transforming protein C-ets [PIRSF001698] (1-469)
  IPR027276 Transforming protein C-ets-2 [PIRSF501032] (1-469)
  IPR036388 Winged helix-like DNA-binding domain superfamily [G3DSA:1.10.10.10] (323-464)
  IPR036390 Winged helix DNA-binding domain superfamily [SSF46785] (347-461)
  IPR045688 Ets1, N-terminal flanking region of Ets domain [PF19525] (274-359)
  IPR046328 ETS family [PTHR11849] (101-449)

Secondary structure (DSSP, 8-state):
-HHHHHHHGGGGGHHHHHHHTT--SSGGG--HHHHHHHHHHHHHHTT-S---GGGG-S-HHHHHHS-HHHHHHHSPTTHHHHHHHHHHHHHHH-/-TTHHHHHHHHGGGGHHHHHHHTT--SSGGG--HHHHHHHHHHHHHHTT-S---GGG--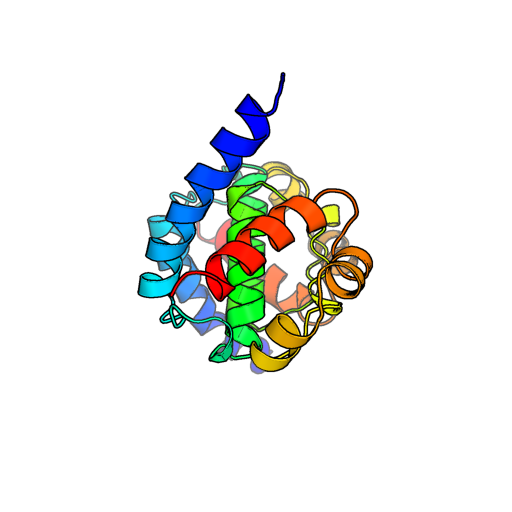S-HHHHHHSHHHHHHHHSPTTHHHHHHHHHHHHHH--

Radius of gyration: 17.5 Å; Cα contacts (8 Å, |Δi|>4): 202; chains: 2; bounding box: 56×31×43 Å

Organism: Homo sapiens (NCBI:txid9606)

GO terms:
  GO:1990837 sequence-specific double-stranded DNA binding (F, IDA)
  GO:0000978 RNA polymerase II cis-regulatory region sequence-specific DNA binding (F, IDA)
  GO:0001227 DNA-binding transcription repressor activity, RNA polymerase II-specific (F, IDA)
  GO:0000122 negative regulation of transcription by RNA polymerase II (P, IDA)
  GO:0001501 skeletal system development (P, TAS)
  GO:0003677 DNA binding (F, TAS)
  GO:0005654 nucleoplasm (C, TAS)
  GO:0005515 protein binding (F, IPI)
  GO:0061629 RNA polymerase II-specific DNA-binding transcription factor binding (F, IDA)
  GO:0045944 positive regulation of transcription by RNA polymerase II (P, IDA)
  GO:0061629 RNA polymerase II-specific DNA-binding transcription factor binding (F, IPI)
  GO:0005654 nucleoplasm (C, IDA)
  GO:0019904 protein domain specific binding (F, IPI)
  GO:0005634 nucleus (C, HDA)

Nearest PDB structures (foldseek):
  4mhv-assembly1_A  TM=1.011E+00  e=1.347E-14  Homo sapiens
  2kmd-assembly1_A  TM=9.131E-01  e=9.164E-09  Mus musculus
  2jv3-assembly1_A  TM=8.888E-01  e=3.059E-08  Mus musculus
  1sxd-assembly1_A  TM=8.788E-01  e=2.124E-05  Mus musculus
  1sv0-assembly1_A  TM=9.162E-01  e=5.284E-04  Drosophila melanogaster

Solvent-accessible surface area: 10143 Å² total; per-residue (Å²): 117,84,66,39,67,72,23,34,74,54,9,76,33,1,83,54,23,13,182,112,56,55,7,38,111,46,0,103,116,1,52,104,86,32,0,22,10,0,0,19,22,0,6,40,83,56,74,21,78,77,15,48,21,109,53,2,39,22,56,0,80,102,0,27,110,32,40,120,74,124,0,55,119,20,5,32,141,137,26,0,72,31,1,30,80,6,0,69,69,12,51,158,111,74,124,148,64,97,123,65,140,59,60,76,67,60,2,70,35,1,89,54,25,10,185,111,52,55,7,37,84,53,0,104,114,0,51,101,57,33,0,13,18,0,0,18,22,0,1,31,85,39,89,14,70,56,15,24,21,91,117,3,40,14,63,0,81,105,1,31,107,34,35,121,84,115,0,47,112,10,3,20,120,175,28,0,83,44,1,34,45,5,0,87,34,9,71,164,76,95